Protein AF-A0A955RQH7-F1 (afdb_monomer)

Structure (mmCIF, N/CA/C/O backbone):
data_AF-A0A955RQH7-F1
#
_entry.id   AF-A0A955RQH7-F1
#
loop_
_atom_site.group_PDB
_atom_site.id
_atom_site.type_symbol
_atom_site.label_atom_id
_atom_site.label_alt_id
_atom_site.label_comp_id
_atom_site.label_asym_id
_atom_site.label_entity_id
_atom_site.label_seq_id
_atom_site.pdbx_PDB_ins_code
_atom_site.Cartn_x
_atom_site.Cartn_y
_atom_site.Cartn_z
_atom_site.occupancy
_atom_site.B_iso_or_equiv
_atom_site.auth_seq_id
_atom_site.auth_comp_id
_atom_site.auth_asym_id
_atom_site.auth_atom_id
_atom_site.pdbx_PDB_model_num
ATOM 1 N N . MET A 1 1 ? -22.094 46.479 14.197 1.00 34.81 1 MET A N 1
ATOM 2 C CA . MET A 1 1 ? -23.263 45.577 14.146 1.00 34.81 1 MET A CA 1
ATOM 3 C C . MET A 1 1 ? -22.811 44.262 13.527 1.00 34.81 1 MET A C 1
ATOM 5 O O . MET A 1 1 ? -22.146 44.345 12.506 1.00 34.81 1 MET A O 1
ATOM 9 N N . SER A 1 2 ? -23.164 43.131 14.166 1.00 32.84 2 SER A N 1
ATOM 10 C CA . SER A 1 2 ? -23.025 41.715 13.734 1.00 32.84 2 SER A CA 1
ATOM 11 C C . SER A 1 2 ? -21.582 41.229 13.491 1.00 32.84 2 SER A C 1
ATOM 13 O O . SER A 1 2 ? -20.973 41.566 12.488 1.00 32.84 2 SER A O 1
ATOM 15 N N . GLU A 1 3 ? -20.873 40.610 14.445 1.00 37.28 3 GLU A N 1
ATOM 16 C CA . GLU A 1 3 ? -21.019 39.258 15.042 1.00 37.28 3 GLU A CA 1
ATOM 17 C C . GLU A 1 3 ? -21.116 38.092 14.046 1.00 37.28 3 GLU A C 1
ATOM 19 O O . GLU A 1 3 ? -22.131 37.917 13.381 1.00 37.28 3 GLU A O 1
ATOM 24 N N . SER A 1 4 ? -20.073 37.250 14.049 1.00 28.39 4 SER A N 1
ATOM 25 C CA . SER A 1 4 ? -20.149 35.802 13.814 1.00 28.39 4 SER A CA 1
ATOM 26 C C . SER A 1 4 ? -18.932 35.127 14.466 1.00 28.39 4 SER A C 1
ATOM 28 O O . SER A 1 4 ? -17.892 34.912 13.842 1.00 28.39 4 SER A O 1
ATOM 30 N N . ARG A 1 5 ? -19.058 34.827 15.764 1.00 34.88 5 ARG A N 1
ATOM 31 C CA . ARG A 1 5 ? -18.201 33.879 16.485 1.00 34.88 5 ARG A CA 1
ATOM 32 C C . ARG A 1 5 ? -18.717 32.469 16.190 1.00 34.88 5 ARG A C 1
ATOM 34 O O . ARG A 1 5 ? -19.703 32.058 16.786 1.00 34.88 5 ARG A O 1
ATOM 41 N N . PHE A 1 6 ? -18.033 31.717 15.336 1.00 30.36 6 PHE A N 1
ATOM 42 C CA . PHE A 1 6 ? -18.115 30.255 15.368 1.00 30.36 6 PHE A CA 1
ATOM 43 C C . PHE A 1 6 ? -17.020 29.748 16.308 1.00 30.36 6 PHE A C 1
ATOM 45 O O . PHE A 1 6 ? -15.924 29.389 15.887 1.00 30.36 6 PHE A O 1
ATOM 52 N N . LEU A 1 7 ? -17.301 29.798 17.611 1.00 29.06 7 LEU A N 1
ATOM 53 C CA . LEU A 1 7 ? -16.540 29.040 18.598 1.00 29.06 7 LEU A CA 1
ATOM 54 C C . LEU A 1 7 ? -17.176 27.656 18.698 1.00 29.06 7 LEU A C 1
ATOM 56 O O . LEU A 1 7 ? -18.337 27.512 19.071 1.00 29.06 7 LEU A O 1
ATOM 60 N N . ASN A 1 8 ? -16.393 26.659 18.301 1.00 30.92 8 ASN A N 1
ATOM 61 C CA . ASN A 1 8 ? -16.716 25.244 18.356 1.00 30.92 8 ASN A CA 1
ATOM 62 C C . ASN A 1 8 ? -16.889 24.816 19.835 1.00 30.92 8 ASN A C 1
ATOM 64 O O . ASN A 1 8 ? -15.950 24.996 20.614 1.00 30.92 8 ASN A O 1
ATOM 68 N N . PRO A 1 9 ? -18.049 24.282 20.263 1.00 26.80 9 PRO A N 1
ATOM 69 C CA . PRO A 1 9 ? -18.359 24.049 21.680 1.00 26.80 9 PRO A CA 1
ATOM 70 C C . PRO A 1 9 ? -17.636 22.850 22.332 1.00 26.80 9 PRO A C 1
ATOM 72 O O . PRO A 1 9 ? -17.983 22.472 23.445 1.00 26.80 9 PRO A O 1
ATOM 75 N N . PHE A 1 10 ? -16.617 22.261 21.697 1.00 32.66 10 PHE A N 1
ATOM 76 C CA . PHE A 1 10 ? -15.975 21.022 22.169 1.00 32.66 10 PHE A CA 1
ATOM 77 C C . PHE A 1 10 ? -14.562 21.173 22.759 1.00 32.66 10 PHE A C 1
ATOM 79 O O . PHE A 1 10 ? -13.926 20.173 23.081 1.00 32.66 10 PHE A O 1
ATOM 86 N N . LEU A 1 11 ? -14.056 22.394 22.957 1.00 32.97 11 LEU A N 1
ATOM 87 C CA . LEU A 1 11 ? -12.677 22.621 23.419 1.00 32.97 11 LEU A CA 1
ATOM 88 C C . LEU A 1 11 ? -12.591 23.161 24.850 1.00 32.97 11 LEU A C 1
ATOM 90 O O . LEU A 1 11 ? -12.037 24.227 25.098 1.00 32.97 11 LEU A O 1
ATOM 94 N N . THR A 1 12 ? -13.078 22.384 25.812 1.00 37.38 12 THR A N 1
ATOM 95 C CA . THR A 1 12 ? -12.593 22.447 27.199 1.00 37.38 12 THR A CA 1
ATOM 96 C C . THR A 1 12 ? -12.509 21.027 27.754 1.00 37.38 12 THR A C 1
ATOM 98 O O . THR A 1 12 ? -13.458 20.496 28.325 1.00 37.38 12 THR A O 1
ATOM 101 N N . HIS A 1 13 ? -11.371 20.361 27.558 1.00 36.50 13 HIS A N 1
ATOM 102 C CA . HIS A 1 13 ? -11.097 19.064 28.183 1.00 36.50 13 HIS A CA 1
ATOM 103 C C . HIS A 1 13 ? -9.886 19.170 29.108 1.00 36.50 13 HIS A C 1
ATOM 105 O O . HIS A 1 13 ? -8.823 19.653 28.722 1.00 36.50 13 HIS A O 1
ATOM 111 N N . SER A 1 14 ? -10.106 18.770 30.362 1.00 36.09 14 SER A N 1
ATOM 112 C CA . SER A 1 14 ? -9.159 18.854 31.468 1.00 36.09 14 SER A CA 1
ATOM 113 C C . SER A 1 14 ? -8.009 17.855 31.297 1.00 36.09 14 SER A C 1
ATOM 115 O O . SER A 1 14 ? -8.128 16.829 30.620 1.00 36.09 14 SER A O 1
ATOM 117 N N . ALA A 1 15 ? -6.886 18.136 31.958 1.00 37.56 15 ALA A N 1
ATOM 118 C CA . ALA A 1 15 ? -5.688 17.297 31.953 1.00 37.56 15 ALA A CA 1
ATOM 119 C C . ALA A 1 15 ? -5.913 15.864 32.495 1.00 37.56 15 ALA A C 1
ATOM 121 O O . ALA A 1 15 ? -5.088 14.985 32.251 1.00 37.56 15 ALA A O 1
ATOM 122 N N . GLU A 1 16 ? -7.029 15.593 33.180 1.00 32.50 16 GLU A N 1
ATOM 123 C CA . GLU A 1 16 ? -7.376 14.260 33.699 1.00 32.50 16 GLU A CA 1
ATOM 124 C C . GLU A 1 16 ? -7.898 13.308 32.609 1.00 32.50 16 GLU A C 1
ATOM 126 O O . GLU A 1 16 ? -7.622 12.110 32.663 1.00 32.50 16 GLU A O 1
ATOM 131 N N . THR A 1 17 ? -8.525 13.832 31.548 1.00 37.69 17 THR A N 1
ATOM 132 C CA . THR A 1 17 ? -8.987 13.053 30.378 1.00 37.69 17 THR A CA 1
ATOM 133 C C . THR A 1 17 ? -7.849 12.481 29.525 1.00 37.69 17 THR A C 1
ATOM 135 O O . THR A 1 17 ? -8.063 11.559 28.744 1.00 37.69 17 THR A O 1
ATOM 138 N N . SER A 1 18 ? -6.629 13.006 29.674 1.00 36.56 18 SER A N 1
ATOM 139 C CA . SER A 1 18 ? -5.438 12.512 28.974 1.00 36.56 18 SER A CA 1
ATOM 140 C C . SER A 1 18 ? -5.055 11.102 29.437 1.00 36.56 18 SER A C 1
ATOM 142 O O . SER A 1 18 ? -4.748 10.247 28.616 1.00 36.56 18 SER A O 1
ATOM 144 N N . LYS A 1 19 ? -5.143 10.807 30.743 1.00 36.59 19 LYS A N 1
ATOM 145 C CA . LYS A 1 19 ? -4.653 9.536 31.305 1.00 36.59 19 LYS A CA 1
ATOM 146 C C . LYS A 1 19 ? -5.516 8.314 30.962 1.00 36.59 19 LYS A C 1
ATOM 148 O O . LYS A 1 19 ? -4.961 7.227 30.849 1.00 36.59 19 LYS A O 1
ATOM 153 N N . SER A 1 20 ? -6.835 8.456 30.789 1.00 44.16 20 SER A N 1
ATOM 154 C CA . SER A 1 20 ? -7.708 7.301 30.499 1.00 44.16 20 SER A CA 1
ATOM 155 C C . SER A 1 20 ? -7.665 6.857 29.034 1.00 44.16 20 SER A C 1
ATOM 157 O O . SER A 1 20 ? -7.817 5.673 28.755 1.00 44.16 20 SER A O 1
ATOM 159 N N . ILE A 1 21 ? -7.387 7.779 28.106 1.00 39.38 21 ILE A N 1
ATOM 160 C CA . ILE A 1 21 ? -7.303 7.500 26.663 1.00 39.38 21 ILE A CA 1
ATOM 161 C C . ILE A 1 21 ? -6.058 6.664 26.337 1.00 39.38 21 ILE A C 1
ATOM 163 O O . ILE A 1 21 ? -6.121 5.739 25.528 1.00 39.38 21 ILE A O 1
ATOM 167 N N . TRP A 1 22 ? -4.938 6.928 27.016 1.00 45.88 22 TRP A N 1
ATOM 168 C CA . TRP A 1 22 ? -3.726 6.118 26.870 1.00 45.88 22 TRP A CA 1
ATOM 169 C C . TRP A 1 22 ? -3.880 4.717 27.444 1.00 45.88 22 TRP A C 1
ATOM 171 O O . TRP A 1 22 ? -3.261 3.796 26.931 1.00 45.88 22 TRP A O 1
ATOM 181 N N . HIS A 1 23 ? -4.751 4.525 28.437 1.00 48.62 23 HIS A N 1
ATOM 182 C CA . HIS A 1 23 ? -4.957 3.216 29.045 1.00 48.62 23 HIS A CA 1
ATOM 183 C C . HIS A 1 23 ? -5.530 2.188 28.051 1.00 48.62 23 HIS A C 1
ATOM 185 O O . HIS A 1 23 ? -5.211 1.006 28.162 1.00 48.62 23 HIS A O 1
ATOM 191 N N . TYR A 1 24 ? -6.312 2.637 27.059 1.00 49.41 24 TYR A N 1
ATOM 192 C CA . TYR A 1 24 ? -6.816 1.803 25.962 1.00 49.41 24 TYR A CA 1
ATOM 193 C C . TYR A 1 24 ? -5.682 1.392 25.008 1.00 49.41 24 TYR A C 1
ATOM 195 O O . TYR A 1 24 ? -5.470 0.207 24.770 1.00 49.41 24 TYR A O 1
ATOM 203 N N . PHE A 1 25 ? -4.858 2.337 24.542 1.00 50.91 25 PHE A N 1
ATOM 204 C CA . PHE A 1 25 ? -3.680 2.013 23.720 1.00 50.91 25 PHE A CA 1
ATOM 205 C C . PHE A 1 25 ? -2.623 1.195 24.481 1.00 50.91 25 PHE A C 1
ATOM 207 O O . PHE A 1 25 ? -1.974 0.326 23.900 1.00 50.91 25 PHE A O 1
ATOM 214 N N . ASP A 1 26 ? -2.474 1.414 25.786 1.00 49.84 26 ASP A N 1
ATOM 215 C CA . ASP A 1 26 ? -1.587 0.636 26.650 1.00 49.84 26 ASP A CA 1
ATOM 216 C C . ASP A 1 26 ? -2.127 -0.784 26.900 1.00 49.84 26 ASP A C 1
ATOM 218 O O . ASP A 1 26 ? -1.332 -1.721 27.004 1.00 49.84 26 ASP A O 1
ATOM 222 N N . GLN A 1 27 ? -3.453 -0.995 26.903 1.00 52.19 27 GLN A N 1
ATOM 223 C CA . GLN A 1 27 ? -4.053 -2.337 26.862 1.00 52.19 27 GLN A CA 1
ATOM 224 C C . GLN A 1 27 ? -3.698 -3.075 25.562 1.00 52.19 27 GLN A C 1
ATOM 226 O O . GLN A 1 27 ? -3.373 -4.258 25.613 1.00 52.19 27 GLN A O 1
ATOM 231 N N . TYR A 1 28 ? -3.636 -2.383 24.420 1.00 51.25 28 TYR A N 1
ATOM 232 C CA . TYR A 1 28 ? -3.154 -2.978 23.163 1.00 51.25 28 TYR A CA 1
ATOM 233 C C . TYR A 1 28 ? -1.638 -3.231 23.159 1.00 51.25 28 TYR A C 1
ATOM 235 O O . TYR A 1 28 ? -1.182 -4.271 22.679 1.00 51.25 28 TYR A O 1
ATOM 243 N N . LYS A 1 29 ? -0.828 -2.339 23.748 1.00 47.25 29 LYS A N 1
ATOM 244 C CA . LYS A 1 29 ? 0.614 -2.598 23.945 1.00 47.25 29 LYS A CA 1
ATOM 245 C C . LYS A 1 29 ? 0.858 -3.831 24.820 1.00 47.25 29 LYS A C 1
ATOM 247 O O . LYS A 1 29 ? 1.813 -4.567 24.579 1.00 47.25 29 LYS A O 1
ATOM 252 N N . THR A 1 30 ? 0.010 -4.062 25.822 1.00 46.06 30 THR A N 1
ATOM 253 C CA . THR A 1 30 ? 0.142 -5.179 26.774 1.00 46.06 30 THR A CA 1
ATOM 254 C C . THR A 1 30 ? -0.513 -6.481 26.302 1.00 46.06 30 THR A C 1
ATOM 256 O O . THR A 1 30 ? -0.018 -7.547 26.662 1.00 46.06 30 THR A O 1
ATOM 259 N N . SER A 1 31 ? -1.540 -6.434 25.443 1.00 50.88 31 SER A N 1
ATOM 260 C CA . SER A 1 31 ? -2.192 -7.621 24.854 1.00 50.88 31 SER A CA 1
ATOM 261 C C . SER A 1 31 ? -1.350 -8.328 23.783 1.00 50.88 31 SER A C 1
AT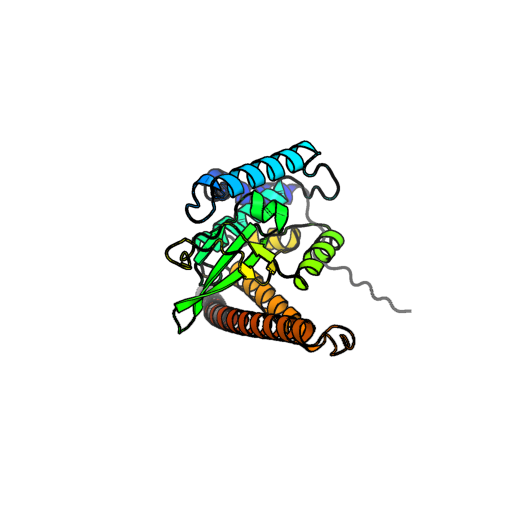OM 263 O O . SER A 1 31 ? -1.678 -9.434 23.358 1.00 50.88 31 SER A O 1
ATOM 265 N N . GLY A 1 32 ? -0.255 -7.705 23.338 1.00 48.69 32 GLY A N 1
ATOM 266 C CA . GLY A 1 32 ? 0.586 -8.202 22.249 1.00 48.69 32 GLY A CA 1
ATOM 267 C C . GLY A 1 32 ? 0.071 -7.847 20.852 1.00 48.69 32 GLY A C 1
ATOM 268 O O . GLY A 1 32 ? 0.810 -8.037 19.889 1.00 48.69 32 GLY A O 1
ATOM 269 N N . GLU A 1 33 ? -1.131 -7.277 20.736 1.00 47.62 33 GLU A N 1
ATOM 270 C CA . GLU A 1 33 ? -1.707 -6.790 19.472 1.00 47.62 33 GLU A CA 1
ATOM 271 C C . GLU A 1 33 ? -1.142 -5.425 19.043 1.00 47.62 33 GLU A C 1
ATOM 273 O O . GLU A 1 33 ? -1.225 -5.056 17.878 1.00 47.62 33 GLU A O 1
ATOM 278 N N . GLY A 1 34 ? -0.511 -4.695 19.965 1.00 47.84 34 GLY A N 1
ATOM 279 C CA . GLY A 1 34 ? 0.287 -3.497 19.692 1.00 47.84 34 GLY A CA 1
ATOM 280 C C . GLY A 1 34 ? 1.768 -3.780 19.420 1.00 47.84 34 GLY A C 1
ATOM 281 O O . GLY A 1 34 ? 2.561 -2.838 19.374 1.00 47.84 34 GLY A O 1
ATOM 282 N N . LYS A 1 35 ? 2.182 -5.050 19.281 1.00 58.22 35 LYS A N 1
ATOM 283 C CA . LYS A 1 35 ? 3.536 -5.353 18.795 1.00 58.22 35 LYS A CA 1
ATOM 284 C C . LYS A 1 35 ? 3.660 -4.836 17.365 1.00 58.22 35 LYS A C 1
ATOM 286 O O . LYS A 1 35 ? 2.758 -5.040 16.555 1.00 58.22 35 LYS A O 1
ATOM 291 N N . ALA A 1 36 ? 4.778 -4.170 17.081 1.00 62.19 36 ALA A N 1
ATOM 292 C CA . ALA A 1 36 ? 5.097 -3.734 15.730 1.00 62.19 36 ALA A CA 1
ATOM 293 C C . ALA A 1 36 ? 4.983 -4.926 14.774 1.00 62.19 36 ALA A C 1
ATOM 295 O O . ALA A 1 36 ? 5.429 -6.030 15.108 1.00 62.19 36 ALA A O 1
ATOM 296 N N . VAL A 1 37 ? 4.374 -4.700 13.609 1.00 73.50 37 VAL A N 1
ATOM 297 C CA . VAL A 1 37 ? 4.327 -5.716 12.559 1.00 73.50 37 VAL A CA 1
ATOM 298 C C . VAL A 1 37 ? 5.762 -6.094 12.225 1.00 73.50 37 VAL A C 1
ATOM 300 O O . VAL A 1 37 ? 6.568 -5.235 11.865 1.00 73.50 37 VAL A O 1
ATOM 303 N N . GLU A 1 38 ? 6.098 -7.375 12.374 1.00 82.31 38 GLU A N 1
ATOM 304 C CA . GLU A 1 38 ? 7.433 -7.849 12.033 1.00 82.31 38 GLU A CA 1
ATOM 305 C C . GLU A 1 38 ? 7.637 -7.690 10.526 1.00 82.31 38 GLU A C 1
ATOM 307 O O . GLU A 1 38 ? 7.000 -8.365 9.707 1.00 82.31 38 GLU A O 1
ATOM 312 N N . ARG A 1 39 ? 8.510 -6.750 10.160 1.00 87.12 39 ARG A N 1
ATOM 313 C CA . ARG A 1 39 ? 8.848 -6.504 8.765 1.00 87.12 39 ARG A CA 1
ATOM 314 C C . ARG A 1 39 ? 9.675 -7.672 8.229 1.00 87.12 39 ARG A C 1
ATOM 316 O O . ARG A 1 39 ? 10.586 -8.148 8.909 1.00 87.12 39 ARG A O 1
ATOM 323 N N . PRO A 1 40 ? 9.374 -8.166 7.018 1.00 89.31 40 PRO A N 1
ATOM 324 C CA . PRO A 1 40 ? 10.089 -9.287 6.445 1.00 89.31 40 PRO A CA 1
ATOM 325 C C . PRO A 1 40 ? 11.558 -8.929 6.232 1.00 89.31 40 PRO A C 1
ATOM 327 O O . PRO A 1 40 ? 11.897 -7.847 5.755 1.00 89.31 40 PRO A O 1
ATOM 330 N N . ASN A 1 41 ? 12.434 -9.883 6.531 1.00 89.69 41 ASN A N 1
ATOM 331 C CA . ASN A 1 41 ? 13.844 -9.762 6.204 1.00 89.69 41 ASN A CA 1
ATOM 332 C C . ASN A 1 41 ? 14.039 -9.935 4.687 1.00 89.69 41 ASN A C 1
ATOM 334 O O . ASN A 1 41 ? 13.504 -10.884 4.103 1.00 89.69 41 ASN A O 1
ATOM 338 N N . ILE A 1 42 ? 14.836 -9.062 4.061 1.00 90.62 42 ILE A N 1
ATOM 339 C CA . ILE A 1 42 ? 15.165 -9.141 2.629 1.00 90.62 42 ILE A CA 1
ATOM 340 C C . ILE A 1 42 ? 15.764 -10.504 2.231 1.00 90.62 42 ILE A C 1
ATOM 342 O O . ILE A 1 42 ? 15.587 -10.951 1.098 1.00 90.62 42 ILE A O 1
ATOM 346 N N . GLU A 1 43 ? 16.414 -11.201 3.168 1.00 89.56 43 GLU A N 1
ATOM 347 C CA . GLU A 1 43 ? 17.015 -12.518 2.938 1.00 89.56 43 GLU A CA 1
ATOM 348 C C . GLU A 1 43 ? 15.976 -13.603 2.640 1.00 89.56 43 GLU A C 1
ATOM 350 O O . GLU A 1 43 ? 16.265 -14.544 1.899 1.00 89.56 43 GLU A O 1
ATOM 355 N N . SER A 1 44 ? 14.742 -13.440 3.128 1.00 89.50 44 SER A N 1
ATOM 356 C CA . SER A 1 44 ? 13.650 -14.397 2.903 1.00 89.50 44 SER A CA 1
ATOM 357 C C . SER A 1 44 ? 13.143 -14.438 1.453 1.00 89.50 44 SER A C 1
ATOM 359 O O . SER A 1 44 ? 12.442 -15.374 1.070 1.00 89.50 44 SER A O 1
ATOM 361 N N . PHE A 1 45 ? 13.514 -13.461 0.618 1.00 88.50 45 PHE A N 1
ATOM 362 C CA . PHE A 1 45 ? 13.026 -13.348 -0.755 1.00 88.50 45 PHE A CA 1
ATOM 363 C C . PHE A 1 45 ? 13.970 -14.037 -1.742 1.00 88.50 45 PHE A C 1
ATOM 365 O O . PHE A 1 45 ? 14.978 -13.481 -2.176 1.00 88.50 45 PHE A O 1
ATOM 372 N N . THR A 1 46 ? 13.629 -15.262 -2.135 1.00 85.19 46 THR A N 1
ATOM 373 C CA . THR A 1 46 ? 14.449 -16.106 -3.028 1.00 85.19 46 THR A CA 1
ATOM 374 C C . THR A 1 46 ? 14.477 -15.637 -4.485 1.00 85.19 46 THR A C 1
ATOM 376 O O . THR A 1 46 ? 15.373 -16.018 -5.234 1.00 85.19 46 THR A O 1
ATOM 379 N N . HIS A 1 47 ? 13.522 -14.801 -4.897 1.00 81.81 47 HIS A N 1
ATOM 380 C CA . HIS A 1 47 ? 13.445 -14.268 -6.259 1.00 81.81 47 HIS A CA 1
ATOM 381 C C . HIS A 1 47 ? 14.375 -13.066 -6.500 1.00 81.81 47 HIS A C 1
ATOM 383 O O . HIS A 1 47 ? 14.570 -12.657 -7.644 1.00 81.81 47 HIS A O 1
ATOM 389 N N . VAL A 1 48 ? 14.954 -12.491 -5.441 1.00 85.12 48 VAL A N 1
ATOM 390 C CA . VAL A 1 48 ? 15.934 -11.403 -5.533 1.00 85.12 48 VAL A CA 1
ATOM 391 C C . VAL A 1 48 ? 17.333 -11.993 -5.397 1.00 85.12 48 VAL A C 1
ATOM 393 O O . VAL A 1 48 ? 17.603 -12.755 -4.473 1.00 85.12 48 VAL A O 1
ATOM 396 N N . SER A 1 49 ? 18.246 -11.632 -6.302 1.00 86.38 49 SER A N 1
ATOM 397 C CA . SER A 1 49 ? 19.622 -12.142 -6.245 1.00 86.38 49 SER A CA 1
ATOM 398 C C . SER A 1 49 ? 20.367 -11.692 -4.982 1.00 86.38 49 SER A C 1
ATOM 400 O O . SER A 1 49 ? 20.211 -10.558 -4.526 1.00 86.38 49 SER A O 1
ATOM 402 N N . GLU A 1 50 ? 21.260 -12.546 -4.480 1.00 89.69 50 GLU A N 1
ATOM 403 C CA . GLU A 1 50 ? 22.120 -12.258 -3.321 1.00 89.69 50 GLU A CA 1
ATOM 404 C C . GLU A 1 50 ? 22.936 -10.968 -3.496 1.00 89.69 50 GLU A C 1
ATOM 406 O O . GLU A 1 50 ? 23.057 -10.153 -2.584 1.00 89.69 50 GLU A O 1
ATOM 411 N N . THR A 1 51 ? 23.436 -10.705 -4.708 1.00 90.00 51 THR A N 1
ATOM 412 C CA . THR A 1 51 ? 24.148 -9.456 -5.019 1.00 90.00 51 THR A CA 1
ATOM 413 C C . THR A 1 51 ? 23.243 -8.227 -4.890 1.00 90.00 51 THR A C 1
ATOM 415 O O . THR A 1 51 ? 23.678 -7.188 -4.389 1.00 90.00 51 THR A O 1
ATOM 418 N N . SER A 1 52 ? 21.983 -8.334 -5.328 1.00 88.56 52 SER A N 1
ATOM 419 C CA . SER A 1 52 ? 20.977 -7.281 -5.154 1.00 88.56 52 SER A CA 1
ATOM 420 C C . SER A 1 52 ? 20.689 -7.040 -3.670 1.00 88.56 52 SER A C 1
ATOM 422 O O . SER A 1 52 ? 20.739 -5.886 -3.245 1.00 88.56 52 SER A O 1
ATOM 424 N N . LYS A 1 53 ? 20.450 -8.102 -2.888 1.00 91.06 53 LYS A N 1
ATOM 425 C CA . LYS A 1 53 ? 20.184 -8.010 -1.442 1.00 91.06 53 LYS A CA 1
ATOM 426 C C . LYS A 1 53 ? 21.336 -7.346 -0.694 1.00 91.06 53 LYS A C 1
ATOM 428 O O . LYS A 1 53 ? 21.120 -6.389 0.044 1.00 91.06 53 LYS A O 1
ATOM 433 N N . LEU A 1 54 ? 22.576 -7.763 -0.966 1.00 92.00 54 LEU A N 1
ATOM 434 C CA . LEU A 1 54 ? 23.766 -7.179 -0.344 1.00 92.00 54 LEU A CA 1
ATOM 435 C C . LEU A 1 54 ? 23.878 -5.675 -0.628 1.00 92.00 54 LEU A C 1
ATOM 437 O O . LEU A 1 54 ? 24.123 -4.881 0.281 1.00 92.00 54 LEU A O 1
ATOM 441 N N . ARG A 1 55 ? 23.675 -5.263 -1.886 1.00 91.56 55 ARG A N 1
ATOM 442 C CA . ARG A 1 55 ? 23.700 -3.843 -2.266 1.00 91.56 55 ARG A CA 1
ATOM 443 C C . ARG A 1 55 ? 22.620 -3.048 -1.534 1.00 91.56 55 ARG A C 1
ATOM 445 O O . ARG A 1 55 ? 22.880 -1.927 -1.096 1.00 91.56 55 ARG A O 1
ATOM 452 N N . ASP A 1 56 ? 21.425 -3.612 -1.430 1.00 92.00 56 ASP A N 1
ATOM 453 C CA . ASP A 1 56 ? 20.268 -2.962 -0.827 1.00 92.00 56 ASP A CA 1
ATOM 454 C C . ASP A 1 56 ? 20.444 -2.824 0.700 1.00 92.00 56 ASP A C 1
ATOM 456 O O . ASP A 1 56 ? 20.233 -1.732 1.233 1.00 92.00 56 ASP A O 1
ATOM 460 N N . SER A 1 57 ? 20.985 -3.846 1.375 1.00 90.62 57 SER A N 1
ATOM 461 C CA . SER A 1 57 ? 21.418 -3.788 2.783 1.00 90.62 57 SER A CA 1
ATOM 462 C C . SER A 1 57 ? 22.460 -2.699 3.038 1.00 90.62 57 SER A C 1
ATOM 464 O O . SER A 1 57 ? 22.320 -1.897 3.964 1.00 90.62 57 SER A O 1
ATOM 466 N N . VAL A 1 58 ? 23.493 -2.613 2.192 1.00 90.06 58 VAL A N 1
ATOM 467 C CA . VAL A 1 58 ? 24.527 -1.568 2.304 1.00 90.06 58 VAL A CA 1
ATOM 468 C C . VAL A 1 58 ? 23.922 -0.177 2.106 1.00 90.06 58 VAL A C 1
ATOM 470 O O . VAL A 1 58 ? 24.290 0.769 2.808 1.00 90.06 58 VAL A O 1
ATOM 473 N N . LEU A 1 59 ? 22.987 -0.026 1.162 1.00 87.75 59 LEU A N 1
ATOM 474 C CA . LEU A 1 59 ? 22.298 1.240 0.931 1.00 87.75 59 LEU A CA 1
ATOM 475 C C . LEU A 1 59 ? 21.467 1.652 2.151 1.00 87.75 59 LEU A C 1
ATOM 477 O O . LEU A 1 59 ? 21.572 2.806 2.575 1.00 87.75 59 LEU A O 1
ATOM 481 N N . LEU A 1 60 ? 20.696 0.723 2.719 1.00 87.44 60 LEU A N 1
ATOM 482 C CA . LEU A 1 60 ? 19.889 0.946 3.918 1.00 87.44 60 LEU A CA 1
ATOM 483 C C . LEU A 1 60 ? 20.775 1.373 5.094 1.00 87.44 60 LEU A C 1
ATOM 485 O O . LEU A 1 60 ? 20.562 2.436 5.677 1.00 87.44 60 LEU A O 1
ATOM 489 N N . GLN A 1 61 ? 21.852 0.633 5.363 1.00 86.31 61 GLN A N 1
ATOM 490 C CA . GLN A 1 61 ? 22.797 0.947 6.435 1.00 86.31 61 GLN A CA 1
ATOM 491 C C . GLN A 1 61 ? 23.467 2.317 6.237 1.00 86.31 61 GLN A C 1
ATOM 493 O O . GLN A 1 61 ? 23.582 3.115 7.173 1.00 86.31 61 GLN A O 1
ATOM 498 N N . LYS A 1 62 ? 23.883 2.642 5.007 1.00 84.81 62 LYS A N 1
ATOM 499 C CA . LYS A 1 62 ? 24.464 3.950 4.661 1.00 84.81 62 LYS A CA 1
ATOM 500 C C . LYS A 1 62 ? 23.470 5.096 4.849 1.00 84.81 62 LYS A C 1
ATOM 502 O O . LYS A 1 62 ? 23.874 6.215 5.157 1.00 84.81 62 LYS A O 1
ATOM 507 N N . LYS A 1 63 ? 22.182 4.854 4.618 1.00 78.25 63 LYS A N 1
ATOM 508 C CA . LYS A 1 63 ? 21.125 5.850 4.816 1.00 78.25 63 LYS A CA 1
ATOM 509 C C . LYS A 1 63 ? 20.802 6.033 6.298 1.00 78.25 63 LYS A C 1
ATOM 511 O O . LYS A 1 63 ? 20.776 7.174 6.746 1.00 78.25 63 LYS A O 1
ATOM 516 N N . MET A 1 64 ? 20.677 4.945 7.057 1.00 78.19 64 MET A N 1
ATOM 517 C CA . MET A 1 64 ? 20.457 4.978 8.509 1.00 78.19 64 MET A CA 1
ATOM 518 C C . MET A 1 64 ? 21.606 5.678 9.253 1.00 78.19 64 MET A C 1
ATOM 520 O O . MET A 1 64 ? 21.373 6.544 10.094 1.00 78.19 64 MET A O 1
ATOM 524 N N . SER A 1 65 ? 22.856 5.373 8.891 1.00 77.94 65 SER A N 1
ATOM 525 C CA . SER A 1 65 ? 24.060 5.965 9.505 1.00 77.94 65 SER A CA 1
ATOM 526 C C . SER A 1 65 ? 24.250 7.459 9.229 1.00 77.94 65 SER A C 1
ATOM 528 O O . SER A 1 65 ? 24.929 8.138 9.994 1.00 77.94 65 SER A O 1
ATOM 530 N N . ARG A 1 66 ? 23.634 8.011 8.176 1.00 71.50 66 ARG A N 1
ATOM 531 C CA . ARG A 1 66 ? 23.680 9.451 7.854 1.00 71.50 66 ARG A CA 1
ATOM 532 C C . ARG A 1 66 ? 22.689 10.291 8.670 1.00 71.50 66 ARG A C 1
ATOM 534 O O . ARG A 1 66 ? 22.412 11.425 8.293 1.00 71.50 66 ARG A O 1
ATOM 541 N N . GLY A 1 67 ? 22.182 9.749 9.775 1.00 54.91 67 GLY A N 1
ATOM 542 C CA . GLY A 1 67 ? 21.162 10.384 10.599 1.00 54.91 67 GLY A CA 1
ATOM 543 C C . GLY A 1 67 ? 19.779 10.132 10.024 1.00 54.91 67 GLY A C 1
ATOM 544 O O . GLY A 1 67 ? 19.100 11.068 9.605 1.00 54.91 67 GLY A O 1
ATOM 545 N N . GLY A 1 68 ? 19.373 8.860 9.977 1.00 49.28 68 GLY A N 1
ATOM 546 C CA . GLY A 1 68 ? 17.989 8.502 9.703 1.00 49.28 68 GLY A CA 1
ATOM 547 C C . GLY A 1 68 ? 17.060 9.210 10.691 1.00 49.28 68 GLY A C 1
ATOM 548 O O . GLY A 1 68 ? 16.953 8.799 11.837 1.00 49.28 68 GLY A O 1
ATOM 549 N N . LEU A 1 69 ? 16.454 10.313 10.239 1.00 44.34 69 LEU A N 1
ATOM 550 C CA . LEU A 1 69 ? 15.372 11.058 10.886 1.00 44.34 69 LEU A CA 1
ATOM 551 C C . LEU A 1 69 ? 15.590 11.395 12.374 1.00 44.34 69 LEU A C 1
ATOM 553 O O . LEU A 1 69 ? 14.794 11.031 13.232 1.00 44.34 69 LEU A O 1
ATOM 557 N N . SER A 1 70 ? 16.584 12.231 12.680 1.00 42.44 70 SER A N 1
ATOM 558 C CA . SER A 1 70 ? 16.342 13.250 13.709 1.00 42.44 70 SER A CA 1
ATOM 559 C C . SER A 1 70 ? 15.913 14.542 13.010 1.00 42.44 70 SER A C 1
ATOM 561 O O . SER A 1 70 ? 16.715 15.113 12.276 1.00 42.44 70 SER A O 1
ATOM 563 N N . GLN A 1 71 ? 14.686 15.001 13.295 1.00 41.34 71 GLN A N 1
ATOM 564 C CA . GLN A 1 71 ? 14.081 16.298 12.924 1.00 41.34 71 GLN A CA 1
ATOM 565 C C . GLN A 1 71 ? 13.529 16.363 11.482 1.00 41.34 71 GLN A C 1
ATOM 567 O O . GLN A 1 71 ? 14.252 16.212 10.509 1.00 41.34 71 GLN A O 1
ATOM 572 N N . GLN A 1 72 ? 12.231 16.606 11.261 1.00 40.44 72 GLN A N 1
ATOM 573 C CA . GLN A 1 72 ? 11.577 17.861 11.666 1.00 40.44 72 GLN A CA 1
ATOM 574 C C . GLN A 1 72 ? 10.089 17.781 12.046 1.00 40.44 72 GLN A C 1
ATOM 576 O O . GLN A 1 72 ? 9.508 18.820 12.334 1.00 40.44 72 GLN A O 1
ATOM 581 N N . PHE A 1 73 ? 9.479 16.603 12.131 1.00 42.75 73 PHE A N 1
ATOM 582 C CA . PHE A 1 73 ? 8.160 16.470 12.755 1.00 42.75 73 PHE A CA 1
ATOM 583 C C . PHE A 1 73 ? 8.160 15.201 13.589 1.00 42.75 73 PHE A C 1
ATOM 585 O O . PHE A 1 73 ? 7.740 14.141 13.146 1.00 42.75 73 PHE A O 1
ATOM 592 N N . THR A 1 74 ? 8.740 15.292 14.785 1.00 44.91 74 THR A N 1
ATOM 593 C CA . THR A 1 74 ? 8.514 14.284 15.818 1.00 44.91 74 THR A CA 1
ATOM 594 C C . THR A 1 74 ? 7.099 14.499 16.341 1.00 44.91 74 THR A C 1
ATOM 596 O O . THR A 1 74 ? 6.907 15.083 17.408 1.00 44.91 74 THR A O 1
ATOM 599 N N . ASP A 1 75 ? 6.101 14.072 15.570 1.00 54.22 75 ASP A N 1
ATOM 600 C CA . ASP A 1 75 ? 4.881 13.595 16.202 1.00 54.22 75 ASP A CA 1
ATOM 601 C C . ASP A 1 75 ? 5.360 12.468 17.135 1.00 54.22 75 ASP A C 1
ATOM 603 O O . ASP A 1 75 ? 6.149 11.621 16.720 1.00 54.22 75 ASP A O 1
ATOM 607 N N . GLY A 1 76 ? 5.097 12.598 18.436 1.00 52.72 76 GLY A N 1
ATOM 608 C CA . GLY A 1 76 ? 5.790 11.855 19.495 1.00 52.72 76 GLY A CA 1
ATOM 609 C C . GLY A 1 76 ? 5.725 10.320 19.364 1.00 52.72 76 GLY A C 1
ATOM 610 O O . GLY A 1 76 ? 5.154 9.794 18.412 1.00 52.72 76 GLY A O 1
ATOM 611 N N . PRO A 1 77 ? 6.258 9.561 20.342 1.00 54.69 77 PRO A N 1
ATOM 612 C CA . PRO A 1 77 ? 6.229 8.085 20.338 1.00 54.69 77 PRO A CA 1
ATOM 613 C C . PRO A 1 77 ? 4.838 7.478 20.063 1.00 54.69 77 PRO A C 1
ATOM 615 O O . PRO A 1 77 ? 4.725 6.342 19.605 1.00 54.69 77 PRO A O 1
ATOM 618 N N . ASP A 1 78 ? 3.788 8.255 20.298 1.00 64.31 78 ASP A N 1
ATOM 619 C CA . ASP A 1 78 ? 2.395 7.890 20.101 1.00 64.31 78 ASP A CA 1
ATOM 620 C C . ASP A 1 78 ? 1.965 7.808 18.627 1.00 64.31 78 ASP A C 1
ATOM 622 O O . ASP A 1 78 ? 1.165 6.940 18.285 1.00 64.31 78 ASP A O 1
ATOM 626 N N . ALA A 1 79 ? 2.514 8.640 17.733 1.00 68.06 79 ALA A N 1
ATOM 627 C CA . ALA A 1 79 ? 2.170 8.600 16.307 1.00 68.06 79 ALA A CA 1
ATOM 628 C C . ALA A 1 79 ? 2.700 7.325 15.639 1.00 68.06 79 ALA A C 1
ATOM 630 O O . ALA A 1 79 ? 1.962 6.632 14.943 1.00 68.06 79 ALA A O 1
ATOM 631 N N . PHE A 1 80 ? 3.943 6.954 15.952 1.00 70.44 80 PHE A N 1
ATOM 632 C CA . PHE A 1 80 ? 4.540 5.706 15.481 1.00 70.44 80 PHE A CA 1
ATOM 633 C C . PHE A 1 80 ? 3.811 4.473 16.034 1.00 70.44 80 PHE A C 1
ATOM 635 O O . PHE A 1 80 ? 3.547 3.514 15.310 1.00 70.44 80 PHE A O 1
ATOM 642 N N . ALA A 1 81 ? 3.453 4.477 17.323 1.00 71.06 81 ALA A N 1
ATOM 643 C CA . ALA A 1 81 ? 2.665 3.392 17.910 1.00 71.06 81 ALA A CA 1
ATOM 644 C C . ALA A 1 81 ? 1.302 3.241 17.215 1.00 71.06 81 ALA A C 1
ATOM 646 O O . ALA A 1 81 ? 0.819 2.127 17.013 1.00 71.06 81 ALA A O 1
ATOM 647 N N . PHE A 1 82 ? 0.708 4.362 16.817 1.00 73.38 82 PHE A N 1
ATOM 648 C CA . PHE A 1 82 ? -0.574 4.393 16.143 1.00 73.38 82 PHE A CA 1
ATOM 649 C C . PHE A 1 82 ? -0.514 3.878 14.694 1.00 73.38 82 PHE A C 1
ATOM 651 O O . PHE A 1 82 ? -1.341 3.055 14.303 1.00 73.38 82 PHE A O 1
ATOM 658 N N . GLU A 1 83 ? 0.474 4.309 13.908 1.00 78.62 83 GLU A N 1
ATOM 659 C CA . GLU A 1 83 ? 0.697 3.805 12.542 1.00 78.62 83 GLU A CA 1
ATOM 660 C C . GLU A 1 83 ? 0.908 2.282 12.548 1.00 78.62 83 GLU A C 1
ATOM 662 O O . GLU A 1 83 ? 0.285 1.556 11.766 1.00 78.62 83 GLU A O 1
ATOM 667 N N . ASN A 1 84 ? 1.689 1.775 13.508 1.00 77.88 84 ASN A N 1
ATOM 668 C CA . ASN A 1 84 ? 1.863 0.336 13.712 1.00 77.88 84 ASN A CA 1
ATOM 669 C C . ASN A 1 84 ? 0.548 -0.364 14.052 1.00 77.88 84 ASN A C 1
ATOM 671 O O . ASN A 1 84 ? 0.243 -1.403 13.476 1.00 77.88 84 ASN A O 1
ATOM 675 N N . PHE A 1 85 ? -0.243 0.203 14.961 1.00 78.19 85 PHE A N 1
ATOM 676 C CA . PHE A 1 85 ? -1.546 -0.341 15.322 1.00 78.19 85 PHE A CA 1
ATOM 677 C C . PHE A 1 85 ? -2.483 -0.433 14.111 1.00 78.19 85 PHE A C 1
ATOM 679 O O . PHE A 1 85 ? -3.056 -1.497 13.878 1.00 78.19 85 PHE A O 1
ATOM 686 N N . LEU A 1 86 ? -2.604 0.635 13.311 1.00 80.94 86 LEU A N 1
ATOM 687 C CA . LEU A 1 86 ? -3.424 0.609 12.098 1.00 80.94 86 LEU A CA 1
ATOM 688 C C . LEU A 1 86 ? -2.944 -0.455 11.123 1.00 80.94 86 LEU A C 1
ATOM 690 O O . LEU A 1 86 ? -3.767 -1.188 10.579 1.00 80.94 86 LEU A O 1
ATOM 694 N N . THR A 1 87 ? -1.629 -0.563 10.939 1.00 85.12 87 THR A N 1
ATOM 695 C CA . THR A 1 87 ? -1.030 -1.569 10.062 1.00 85.12 87 THR A CA 1
ATOM 696 C C . THR A 1 87 ? -1.386 -2.976 10.545 1.00 85.12 87 THR A C 1
ATOM 698 O O . THR A 1 87 ? -1.959 -3.758 9.785 1.00 85.12 87 THR A O 1
ATOM 701 N N . THR A 1 88 ? -1.138 -3.285 11.823 1.00 83.81 88 THR A N 1
ATOM 702 C CA . THR A 1 88 ? -1.430 -4.594 12.426 1.00 83.81 88 THR A CA 1
ATOM 703 C C . THR A 1 88 ? -2.903 -4.954 12.294 1.00 83.81 88 THR A C 1
ATOM 705 O O . THR A 1 88 ? -3.247 -6.056 11.867 1.00 83.81 88 THR A O 1
ATOM 708 N N . VAL A 1 89 ? -3.784 -4.024 12.648 1.00 83.12 89 VAL A N 1
ATOM 709 C CA . VAL A 1 89 ? -5.228 -4.240 12.647 1.00 83.12 89 VAL A CA 1
ATOM 710 C C . VAL A 1 89 ? -5.766 -4.407 11.228 1.00 83.12 89 VAL A C 1
ATOM 712 O O . VAL A 1 89 ? -6.499 -5.363 10.963 1.00 83.12 89 VAL A O 1
ATOM 715 N N . ALA A 1 90 ? -5.398 -3.507 10.312 1.00 87.75 90 ALA A N 1
ATOM 716 C CA . ALA A 1 90 ? -5.858 -3.553 8.929 1.00 87.75 90 ALA A CA 1
ATOM 717 C C . ALA A 1 90 ? -5.438 -4.860 8.249 1.00 87.75 90 ALA A C 1
ATOM 719 O O . ALA A 1 90 ? -6.233 -5.443 7.509 1.00 87.75 90 ALA A O 1
ATOM 720 N N . MET A 1 91 ? -4.229 -5.343 8.552 1.00 88.25 91 MET A N 1
ATOM 721 C CA . MET A 1 91 ? -3.729 -6.633 8.085 1.00 88.25 91 MET A CA 1
ATOM 722 C C . MET A 1 91 ? -4.484 -7.809 8.702 1.00 88.25 91 ME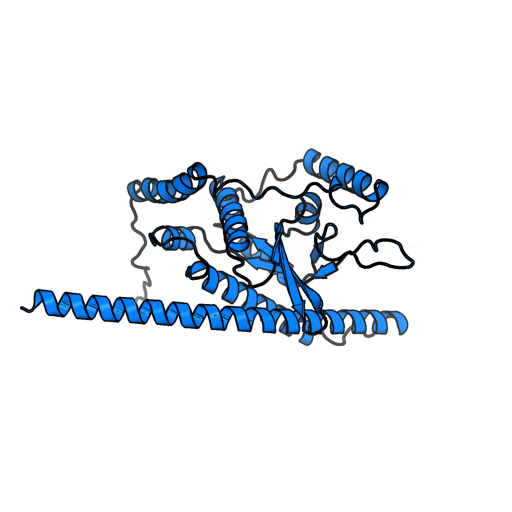T A C 1
ATOM 724 O O . MET A 1 91 ? -5.012 -8.648 7.974 1.00 88.25 91 MET A O 1
ATOM 728 N N . LYS A 1 92 ? -4.556 -7.870 10.038 1.00 86.50 92 LYS A N 1
ATOM 729 C CA . LYS A 1 92 ? -5.184 -8.974 10.784 1.00 86.50 92 LYS A CA 1
ATOM 730 C C . LYS A 1 92 ? -6.633 -9.202 10.359 1.00 86.50 92 LYS A C 1
ATOM 732 O O . LYS A 1 92 ? -7.076 -10.343 10.288 1.00 86.50 92 LYS A O 1
ATOM 737 N N . HIS A 1 93 ? -7.353 -8.120 10.083 1.00 86.56 93 HIS A N 1
ATOM 738 C CA . HIS A 1 93 ? -8.770 -8.140 9.732 1.00 86.56 93 HIS A CA 1
ATOM 739 C C . HIS A 1 93 ? -9.029 -7.899 8.241 1.00 86.56 93 HIS A C 1
ATOM 741 O O . HIS A 1 93 ? -10.158 -7.580 7.880 1.00 86.56 93 HIS A O 1
ATOM 747 N N . GLN A 1 94 ? -8.002 -7.978 7.386 1.00 88.94 94 GLN A N 1
ATOM 748 C CA . GLN A 1 94 ? -8.117 -7.822 5.929 1.00 88.94 94 GLN A CA 1
ATOM 749 C C . GLN A 1 94 ? -9.065 -6.683 5.523 1.00 88.94 94 GLN A C 1
ATOM 751 O O . GLN A 1 94 ? -9.986 -6.853 4.721 1.00 88.94 94 GLN A O 1
ATOM 756 N N . TRP A 1 95 ? -8.876 -5.499 6.105 1.00 89.81 95 TRP A N 1
ATOM 757 C CA . TRP A 1 95 ? -9.843 -4.399 6.009 1.00 89.81 95 TRP A CA 1
ATOM 758 C C . TRP A 1 95 ? -10.156 -3.968 4.571 1.00 89.81 95 TRP A C 1
ATOM 760 O O . TRP A 1 95 ? -11.263 -3.505 4.289 1.00 89.81 95 TRP A O 1
ATOM 770 N N . PHE A 1 96 ? -9.224 -4.204 3.654 1.00 91.50 96 PHE A N 1
ATOM 771 C CA . PHE A 1 96 ? -9.343 -3.912 2.228 1.00 91.50 96 PHE A CA 1
ATOM 772 C C . PHE A 1 96 ? -9.818 -5.108 1.382 1.00 91.50 96 PHE A C 1
ATOM 774 O O . PHE A 1 96 ? -9.838 -5.018 0.159 1.00 91.50 96 PHE A O 1
ATOM 781 N N . GLY A 1 97 ? -10.190 -6.235 1.997 1.00 89.38 97 GLY A N 1
ATOM 782 C CA . GLY A 1 97 ? -10.672 -7.442 1.310 1.00 89.38 97 GLY A CA 1
ATOM 783 C C . GLY A 1 97 ? -9.636 -8.142 0.420 1.00 89.38 97 GLY A C 1
ATOM 784 O O . GLY A 1 97 ? -9.999 -9.028 -0.345 1.00 89.38 97 GLY A O 1
ATOM 785 N N . GLY A 1 98 ? -8.373 -7.718 0.485 1.00 89.75 98 GLY A N 1
ATOM 786 C CA . GLY A 1 98 ? -7.233 -8.332 -0.191 1.00 89.75 98 GLY A CA 1
ATOM 787 C C . GLY A 1 98 ? -6.204 -8.827 0.820 1.00 89.75 98 GLY A C 1
ATOM 788 O O . GLY A 1 98 ? -6.268 -8.488 2.007 1.00 89.75 98 GLY A O 1
ATOM 789 N N . GLU A 1 99 ? -5.240 -9.615 0.350 1.00 91.62 99 GLU A N 1
ATOM 790 C CA . GLU A 1 99 ? -4.117 -10.046 1.174 1.00 91.62 99 GLU A CA 1
ATOM 791 C C . GLU A 1 99 ? -3.190 -8.856 1.411 1.00 91.62 99 GLU A C 1
ATOM 793 O O . GLU A 1 99 ? -2.615 -8.293 0.481 1.00 91.62 99 GLU A O 1
ATOM 798 N N . MET A 1 100 ? -3.060 -8.456 2.671 1.00 91.94 100 MET A N 1
ATOM 799 C CA . MET A 1 100 ? -2.214 -7.341 3.058 1.00 91.94 100 MET A CA 1
ATOM 800 C C . MET A 1 100 ? -0.912 -7.856 3.662 1.00 91.94 100 MET A C 1
ATOM 802 O O . MET A 1 100 ? -0.920 -8.713 4.546 1.00 91.94 100 MET A O 1
ATOM 806 N N . SER A 1 101 ? 0.209 -7.321 3.190 1.00 91.31 101 SER A N 1
ATOM 807 C CA . SER A 1 101 ? 1.548 -7.703 3.627 1.00 91.31 101 SER A CA 1
ATOM 808 C C . SER A 1 101 ? 2.386 -6.468 3.966 1.00 91.31 101 SER A C 1
ATOM 810 O O . SER A 1 101 ? 2.316 -5.468 3.247 1.00 91.31 101 SER A O 1
ATOM 812 N N . PRO A 1 102 ? 3.215 -6.534 5.020 1.00 91.94 102 PRO A N 1
ATOM 813 C CA . PRO A 1 102 ? 4.131 -5.457 5.357 1.00 91.94 102 PRO A CA 1
ATOM 814 C C . PRO A 1 102 ? 5.286 -5.423 4.353 1.00 91.94 102 PRO A C 1
ATOM 816 O O . PRO A 1 102 ? 5.719 -6.465 3.843 1.00 91.94 102 PRO A O 1
ATOM 819 N N . THR A 1 103 ? 5.793 -4.228 4.074 1.00 92.00 103 THR A N 1
ATOM 820 C CA . THR A 1 103 ? 6.990 -4.035 3.249 1.00 92.00 103 THR A CA 1
ATOM 821 C C . THR A 1 103 ? 8.266 -4.268 4.062 1.00 92.00 103 THR A C 1
ATOM 823 O O . THR A 1 103 ? 8.256 -4.326 5.294 1.00 92.00 103 THR A O 1
ATOM 826 N N . THR A 1 104 ? 9.394 -4.447 3.372 1.00 92.06 104 THR A N 1
ATOM 827 C CA . THR A 1 104 ? 10.710 -4.486 4.026 1.00 92.06 104 THR A CA 1
ATOM 828 C C . THR A 1 104 ? 11.124 -3.083 4.480 1.00 92.06 104 THR A C 1
ATOM 830 O O . THR A 1 104 ? 10.698 -2.092 3.888 1.00 92.06 104 THR A O 1
ATOM 833 N N . ASP A 1 105 ? 12.039 -2.976 5.450 1.00 89.69 105 ASP A N 1
ATOM 834 C CA . ASP A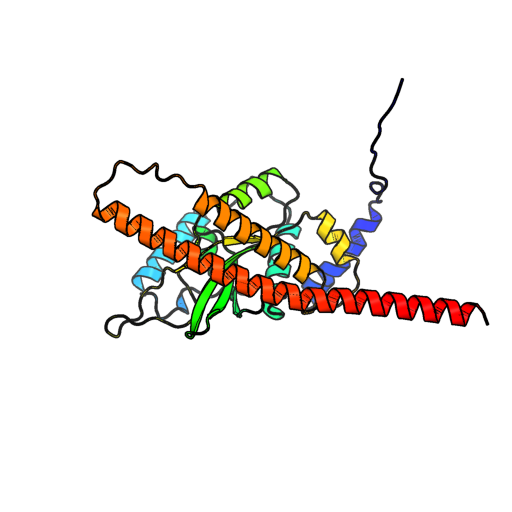 1 105 ? 12.629 -1.677 5.830 1.00 89.69 105 ASP A CA 1
ATOM 835 C C . ASP A 1 105 ? 13.290 -0.954 4.654 1.00 89.69 105 ASP A C 1
ATOM 837 O O . ASP A 1 105 ? 13.339 0.273 4.606 1.00 89.69 105 ASP A O 1
ATOM 841 N N . TYR A 1 106 ? 13.800 -1.716 3.687 1.00 90.69 106 TYR A N 1
ATOM 842 C CA . TYR A 1 106 ? 14.328 -1.153 2.457 1.00 90.69 106 TYR A CA 1
ATOM 843 C C . TYR A 1 106 ? 13.228 -0.494 1.616 1.00 90.69 106 TYR A C 1
ATOM 845 O O . TYR A 1 106 ? 13.392 0.652 1.202 1.00 90.69 106 TYR A O 1
ATOM 853 N N . ASP A 1 107 ? 12.125 -1.198 1.351 1.00 90.31 107 ASP A N 1
ATOM 854 C CA . ASP A 1 107 ? 11.036 -0.684 0.513 1.00 90.31 107 ASP A CA 1
ATOM 855 C C . ASP A 1 107 ? 10.337 0.508 1.167 1.00 90.31 107 ASP A C 1
ATOM 857 O O . ASP A 1 107 ? 10.064 1.495 0.486 1.00 90.31 107 ASP A O 1
ATOM 861 N N . ASP A 1 108 ? 10.110 0.463 2.479 1.00 88.50 108 ASP A N 1
ATOM 862 C CA . ASP A 1 108 ? 9.599 1.614 3.220 1.00 88.50 108 ASP A CA 1
ATOM 863 C C . ASP A 1 108 ? 10.565 2.804 3.117 1.00 88.50 108 ASP A C 1
ATOM 865 O O . ASP A 1 108 ? 10.182 3.906 2.741 1.00 88.50 108 ASP A O 1
ATOM 869 N N . TRP A 1 109 ? 11.866 2.595 3.312 1.00 86.00 109 TRP A N 1
ATOM 870 C CA . TRP A 1 109 ? 12.817 3.701 3.209 1.00 86.00 109 TRP A CA 1
ATOM 871 C C . TRP A 1 109 ? 12.899 4.317 1.801 1.00 86.00 109 TRP A C 1
ATOM 873 O O . TRP A 1 109 ? 13.113 5.524 1.648 1.00 86.00 109 TRP A O 1
ATOM 883 N N . ILE A 1 110 ? 12.794 3.492 0.757 1.00 85.88 110 ILE A N 1
ATOM 884 C CA . ILE A 1 110 ? 12.943 3.927 -0.638 1.00 85.88 110 ILE A CA 1
ATOM 885 C C . ILE A 1 110 ? 11.646 4.509 -1.200 1.00 85.88 110 ILE A C 1
ATOM 887 O O . ILE A 1 110 ? 11.702 5.496 -1.939 1.00 85.88 110 ILE A O 1
ATOM 891 N N . SER A 1 111 ? 10.506 3.927 -0.847 1.00 84.06 111 SER A N 1
ATOM 892 C CA . SER A 1 111 ? 9.214 4.231 -1.461 1.00 84.06 111 SER A CA 1
ATOM 893 C C . SER A 1 111 ? 8.198 4.823 -0.483 1.00 84.06 111 SER A C 1
ATOM 895 O O . SER A 1 111 ? 7.190 5.382 -0.916 1.00 84.06 111 SER A O 1
ATOM 897 N N . GLY A 1 112 ? 8.477 4.770 0.820 1.00 86.25 112 GLY A N 1
ATOM 898 C CA . GLY A 1 112 ? 7.652 5.334 1.885 1.00 86.25 112 GLY A CA 1
ATOM 899 C C . GLY A 1 112 ? 6.291 4.670 1.986 1.00 86.25 112 GLY A C 1
ATOM 900 O O . GLY A 1 112 ? 5.308 5.397 2.100 1.00 86.25 112 GLY A O 1
ATOM 901 N N . ALA A 1 113 ? 6.249 3.347 1.824 1.00 89.31 113 ALA A N 1
ATOM 902 C CA . ALA A 1 113 ? 5.058 2.519 1.944 1.00 89.31 113 ALA A CA 1
ATOM 903 C C . ALA A 1 113 ? 5.286 1.494 3.056 1.00 89.31 113 ALA A C 1
ATOM 905 O O . ALA A 1 113 ? 6.229 0.707 2.968 1.00 89.31 113 ALA A O 1
ATOM 906 N N . ASP A 1 114 ? 4.405 1.473 4.051 1.00 90.50 114 ASP A N 1
ATOM 907 C CA . ASP A 1 114 ? 4.465 0.560 5.199 1.00 90.50 114 ASP A CA 1
ATOM 908 C C . ASP A 1 114 ? 3.994 -0.851 4.850 1.00 90.50 114 ASP A C 1
ATOM 910 O O . ASP A 1 114 ? 4.450 -1.854 5.406 1.00 90.50 114 ASP A O 1
ATOM 914 N N . ALA A 1 115 ? 3.041 -0.929 3.928 1.00 92.50 115 ALA A N 1
ATOM 915 C CA . ALA A 1 115 ? 2.413 -2.166 3.517 1.00 92.50 115 ALA A CA 1
ATOM 916 C C . ALA A 1 115 ? 1.943 -2.079 2.066 1.00 92.50 115 ALA A C 1
ATOM 918 O O . ALA A 1 115 ? 1.904 -1.016 1.443 1.00 92.50 115 ALA A O 1
ATOM 919 N N . TYR A 1 116 ? 1.541 -3.221 1.530 1.00 92.88 116 TYR A N 1
ATOM 920 C CA . TYR A 1 116 ? 0.759 -3.291 0.308 1.00 92.88 116 TYR A CA 1
ATOM 921 C C . TYR A 1 116 ? -0.390 -4.269 0.493 1.00 92.88 116 TYR A C 1
ATOM 923 O O . TYR A 1 116 ? -0.324 -5.194 1.305 1.00 92.88 116 TYR A O 1
ATOM 931 N N . VAL A 1 117 ? -1.447 -4.052 -0.276 1.00 93.38 117 VAL A N 1
ATOM 932 C CA . VAL A 1 117 ? -2.565 -4.975 -0.417 1.00 93.38 117 VAL A CA 1
ATOM 933 C C . VAL A 1 117 ? -2.571 -5.538 -1.829 1.00 93.38 117 VAL A C 1
ATOM 935 O O . VAL A 1 117 ? -2.301 -4.828 -2.802 1.00 93.38 117 VAL A O 1
ATOM 938 N N . GLU A 1 118 ? -2.865 -6.827 -1.921 1.00 91.69 118 GLU A N 1
ATOM 939 C CA . GLU A 1 118 ? -2.986 -7.563 -3.163 1.00 91.69 118 GLU A CA 1
ATOM 940 C C . GLU A 1 118 ? -4.362 -8.225 -3.276 1.00 91.69 118 GLU A C 1
ATOM 942 O O . GLU A 1 118 ? -4.845 -8.882 -2.353 1.00 91.69 118 GLU A O 1
ATOM 947 N N . TRP A 1 119 ? -4.982 -8.066 -4.440 1.00 91.81 119 TRP A N 1
ATOM 948 C CA . TRP A 1 119 ? -6.166 -8.807 -4.863 1.00 91.81 119 TRP A CA 1
ATOM 949 C C . TRP A 1 119 ? -5.832 -9.620 -6.106 1.00 91.81 119 TRP A C 1
ATOM 951 O O . TRP A 1 119 ? -4.903 -9.292 -6.839 1.00 91.81 119 TRP A O 1
ATOM 961 N N . LEU A 1 120 ? -6.639 -10.636 -6.387 1.00 88.56 120 LEU A N 1
ATOM 962 C CA . LEU A 1 120 ? -6.623 -11.314 -7.677 1.00 88.56 120 LEU A CA 1
ATOM 963 C C . LEU A 1 120 ? -7.766 -10.767 -8.533 1.00 88.56 120 LEU A C 1
ATOM 965 O O . LEU A 1 120 ? -8.889 -10.605 -8.046 1.00 88.56 120 LEU A O 1
ATOM 969 N N . ASP A 1 121 ? -7.467 -10.445 -9.788 1.00 84.12 121 ASP A N 1
ATOM 970 C CA . ASP A 1 121 ? -8.496 -10.184 -10.792 1.00 84.12 121 ASP A CA 1
ATOM 971 C C . ASP A 1 121 ? -9.151 -11.493 -11.275 1.00 84.12 121 ASP A C 1
ATOM 973 O O . ASP A 1 121 ? -8.804 -12.597 -10.836 1.00 84.12 121 ASP A O 1
ATOM 977 N N . ASP A 1 122 ? -10.115 -11.368 -12.187 1.00 84.50 122 ASP A N 1
ATOM 978 C CA . ASP A 1 122 ? -10.836 -12.516 -12.748 1.00 84.50 122 ASP A CA 1
ATOM 979 C C . ASP A 1 122 ? -9.894 -13.476 -13.515 1.00 84.50 122 ASP A C 1
ATOM 981 O O . ASP A 1 122 ? -10.134 -14.685 -13.546 1.00 84.50 122 ASP A O 1
ATOM 985 N N . ASP A 1 123 ? -8.776 -12.963 -14.042 1.00 84.88 123 ASP A N 1
ATOM 986 C CA . ASP A 1 123 ? -7.714 -13.707 -14.734 1.00 84.88 123 ASP A CA 1
ATOM 987 C C . ASP A 1 123 ? -6.648 -14.283 -13.773 1.00 84.88 123 ASP A C 1
ATOM 989 O O . ASP A 1 123 ? -5.629 -14.815 -14.225 1.00 84.88 123 ASP A O 1
ATOM 993 N N . GLN A 1 124 ? -6.842 -14.188 -12.451 1.00 83.06 124 GLN A N 1
ATOM 994 C CA . GLN A 1 124 ? -5.859 -14.577 -11.426 1.00 83.06 124 GLN A CA 1
ATOM 995 C C . GLN A 1 124 ? -4.543 -13.782 -11.479 1.00 83.06 124 GLN A C 1
ATOM 997 O O . GLN A 1 124 ? -3.510 -14.238 -10.969 1.00 83.06 124 GLN A O 1
ATOM 1002 N N . LYS A 1 125 ? -4.555 -12.591 -12.081 1.00 82.31 125 LYS A N 1
ATOM 1003 C CA . LYS A 1 125 ? -3.435 -11.653 -12.059 1.00 82.31 125 LYS A CA 1
ATOM 1004 C C . LYS A 1 125 ? -3.523 -10.772 -10.811 1.00 82.31 125 LYS A C 1
ATOM 1006 O O . LYS A 1 125 ? -4.610 -10.349 -10.414 1.00 82.31 125 LYS A O 1
ATOM 1011 N N . PRO A 1 126 ? -2.378 -10.475 -10.182 1.00 86.19 126 PRO A N 1
ATOM 1012 C CA . PRO A 1 126 ? -2.349 -9.663 -8.978 1.00 86.19 126 PRO A CA 1
ATOM 1013 C C . PRO A 1 126 ? -2.593 -8.179 -9.290 1.00 86.19 126 PRO A C 1
ATOM 1015 O O . PRO A 1 126 ? -1.821 -7.554 -10.018 1.00 86.19 126 PRO A O 1
ATOM 1018 N N . ILE A 1 127 ? -3.619 -7.602 -8.667 1.00 88.25 127 ILE A N 1
ATOM 1019 C CA . ILE A 1 127 ? -3.865 -6.158 -8.575 1.00 88.25 127 ILE A CA 1
ATOM 1020 C C . ILE A 1 127 ? -3.287 -5.683 -7.243 1.00 88.25 127 ILE A C 1
ATOM 1022 O O . ILE A 1 127 ? -3.593 -6.26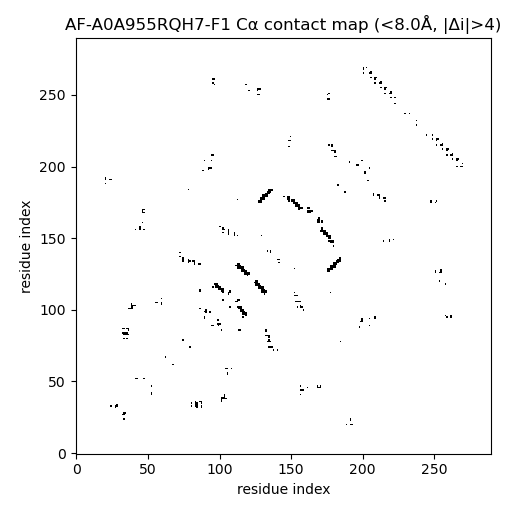7 -6.205 1.00 88.25 127 ILE A O 1
ATOM 1026 N N . ARG A 1 128 ? -2.468 -4.627 -7.242 1.00 90.19 128 ARG A N 1
ATOM 1027 C CA . ARG A 1 128 ? -1.725 -4.200 -6.046 1.00 90.19 128 ARG A CA 1
ATOM 1028 C C . ARG A 1 128 ? -1.896 -2.719 -5.748 1.00 90.19 128 ARG A C 1
ATOM 1030 O O . ARG A 1 128 ? -1.925 -1.904 -6.665 1.00 90.19 128 ARG A O 1
ATOM 1037 N N . MET A 1 129 ? -1.926 -2.376 -4.466 1.00 92.50 129 MET A N 1
ATOM 1038 C CA . MET A 1 129 ? -1.918 -0.998 -3.974 1.00 92.50 129 MET A CA 1
ATOM 1039 C C . MET A 1 129 ? -0.980 -0.891 -2.769 1.00 92.50 129 MET A C 1
ATOM 1041 O O . MET A 1 129 ? -1.069 -1.695 -1.844 1.00 92.50 129 MET A O 1
ATOM 1045 N N . ALA A 1 130 ? -0.096 0.104 -2.771 1.00 93.00 130 ALA A N 1
ATOM 1046 C CA . ALA A 1 130 ? 0.763 0.430 -1.636 1.00 93.00 130 ALA A CA 1
ATOM 1047 C C . ALA A 1 130 ? 0.023 1.333 -0.641 1.00 93.00 130 ALA A C 1
ATOM 1049 O O . ALA A 1 130 ? -0.791 2.169 -1.038 1.00 93.00 130 ALA A O 1
ATOM 1050 N N . ILE A 1 131 ? 0.329 1.182 0.644 1.00 92.38 131 ILE A N 1
ATOM 1051 C CA . ILE A 1 131 ? -0.292 1.921 1.742 1.00 92.38 131 ILE A CA 1
ATOM 1052 C C . ILE A 1 131 ? 0.813 2.550 2.599 1.00 92.38 131 ILE A C 1
ATOM 1054 O O . ILE A 1 131 ? 1.708 1.849 3.067 1.00 92.38 131 ILE A O 1
ATOM 1058 N N . ASP A 1 132 ? 0.735 3.864 2.790 1.00 91.25 132 ASP A N 1
ATOM 1059 C CA . ASP A 1 132 ? 1.517 4.652 3.756 1.00 91.25 132 ASP A CA 1
ATOM 1060 C C . ASP A 1 132 ? 0.569 5.052 4.885 1.00 91.25 132 ASP A C 1
ATOM 1062 O O . ASP A 1 132 ? -0.350 5.848 4.668 1.00 91.25 132 ASP A O 1
ATOM 1066 N N . PHE A 1 133 ? 0.740 4.464 6.064 1.00 87.38 133 PHE A N 1
ATOM 1067 C CA . PHE A 1 133 ? -0.010 4.876 7.236 1.00 87.38 133 PHE A CA 1
ATOM 1068 C C . PHE A 1 133 ? 0.633 6.121 7.821 1.00 87.38 133 PHE A C 1
ATOM 1070 O O . PHE A 1 133 ? 1.837 6.201 8.041 1.00 87.38 133 PHE A O 1
ATOM 1077 N N . THR A 1 134 ? -0.190 7.124 8.095 1.00 83.56 134 THR A N 1
ATOM 1078 C CA . THR A 1 134 ? 0.288 8.358 8.685 1.00 83.56 134 THR A CA 1
ATOM 1079 C C . THR A 1 134 ? -0.587 8.838 9.824 1.00 83.56 134 THR A C 1
ATOM 1081 O O . THR A 1 134 ? -1.812 8.859 9.733 1.00 83.56 134 THR A O 1
ATOM 1084 N N . SER A 1 135 ? 0.052 9.304 10.887 1.00 77.25 135 SER A N 1
ATOM 1085 C CA . SER A 1 135 ? -0.591 10.112 11.916 1.00 77.25 135 SER A CA 1
ATOM 1086 C C . SER A 1 135 ? 0.235 11.360 12.159 1.00 77.25 135 SER A C 1
ATOM 1088 O O . SER A 1 135 ? 1.450 11.288 12.323 1.00 77.25 135 SER A O 1
ATOM 1090 N N . THR A 1 136 ? -0.411 12.523 12.139 1.00 72.69 136 THR A N 1
ATOM 1091 C CA . THR A 1 136 ? 0.278 13.790 12.387 1.00 72.69 136 THR A CA 1
ATOM 1092 C C . THR A 1 136 ? -0.648 14.827 13.005 1.00 72.69 136 THR A C 1
ATOM 1094 O O . THR A 1 136 ? -1.847 14.858 12.723 1.00 72.69 136 THR A O 1
ATOM 1097 N N . LYS A 1 137 ? -0.082 15.716 13.827 1.00 68.00 137 LYS A N 1
ATOM 1098 C CA . LYS A 1 137 ? -0.756 16.946 14.291 1.00 68.00 137 LYS A CA 1
ATOM 1099 C C . LYS A 1 137 ? -0.585 18.108 13.322 1.00 68.00 137 LYS A C 1
ATOM 1101 O O . LYS A 1 137 ? -1.144 19.186 13.522 1.00 68.00 137 LYS A O 1
ATOM 1106 N N . HIS A 1 138 ? 0.243 17.933 12.297 1.00 71.50 138 HIS A N 1
ATOM 1107 C CA . HIS A 1 138 ? 0.693 19.009 11.438 1.00 71.50 138 HIS A CA 1
ATOM 1108 C C . HIS A 1 138 ? 0.146 18.836 10.025 1.00 71.50 138 HIS A C 1
ATOM 1110 O O . HIS A 1 138 ? 0.680 18.078 9.220 1.00 71.50 138 HIS A O 1
ATOM 1116 N N . PHE A 1 139 ? -0.849 19.651 9.670 1.00 68.12 139 PHE A N 1
ATOM 1117 C CA . PHE A 1 139 ? -1.440 19.668 8.326 1.00 68.12 139 PHE A CA 1
ATOM 1118 C C . PHE A 1 139 ? -0.399 19.761 7.193 1.00 68.12 139 PHE A C 1
ATOM 1120 O O . PHE A 1 139 ? -0.552 19.147 6.144 1.00 68.12 139 PHE A O 1
ATOM 1127 N N . ARG A 1 140 ? 0.718 20.472 7.404 1.00 71.75 140 ARG A N 1
ATOM 1128 C CA . ARG A 1 140 ? 1.811 20.560 6.415 1.00 71.75 140 ARG A CA 1
ATOM 1129 C C . ARG A 1 140 ? 2.488 19.215 6.131 1.00 71.75 140 ARG A C 1
ATOM 1131 O O . ARG A 1 140 ? 2.906 18.985 5.002 1.00 71.75 140 ARG A O 1
ATOM 1138 N N . VAL A 1 141 ? 2.612 18.347 7.135 1.00 71.81 141 VAL A N 1
ATOM 1139 C CA . VAL A 1 141 ? 3.167 16.992 6.979 1.00 71.81 141 VAL A CA 1
ATOM 1140 C C . VAL A 1 141 ? 2.206 16.137 6.172 1.00 71.81 141 VAL A C 1
ATOM 1142 O O . VAL A 1 141 ? 2.631 15.474 5.229 1.00 71.81 141 VAL A O 1
ATOM 1145 N N . PHE A 1 142 ? 0.913 16.232 6.486 1.00 69.44 142 PHE A N 1
ATOM 1146 C CA . PHE A 1 142 ? -0.137 15.569 5.724 1.00 69.44 142 PHE A CA 1
ATOM 1147 C C . PHE A 1 142 ? -0.120 15.999 4.251 1.00 69.44 142 PHE A C 1
ATOM 1149 O O . PHE A 1 142 ? -0.056 15.141 3.379 1.00 69.44 142 PHE A O 1
ATOM 1156 N N . MET A 1 143 ? -0.059 17.306 3.971 1.00 69.75 143 MET A N 1
ATOM 1157 C CA . MET A 1 143 ? 0.030 17.829 2.600 1.00 69.75 143 MET A CA 1
ATOM 1158 C C . MET A 1 143 ? 1.282 17.343 1.860 1.00 69.75 143 MET A C 1
ATOM 1160 O O . MET A 1 143 ? 1.217 16.969 0.697 1.00 69.75 143 MET A O 1
ATOM 1164 N N . LYS A 1 144 ? 2.433 17.286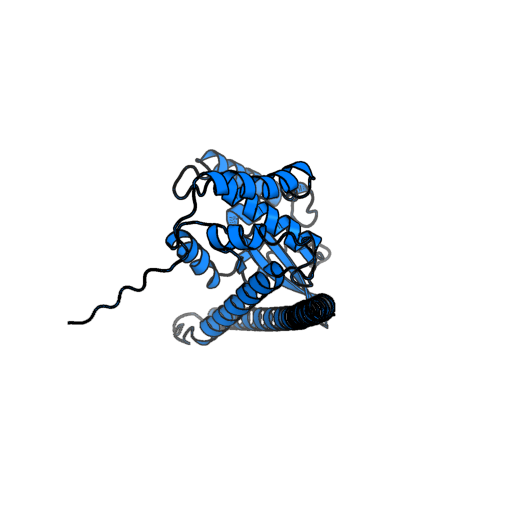 2.536 1.00 75.94 144 LYS A N 1
ATOM 1165 C CA . LYS A 1 144 ? 3.661 16.763 1.925 1.00 75.94 144 LYS A CA 1
ATOM 1166 C C . LYS A 1 144 ? 3.562 15.266 1.616 1.00 75.94 144 LYS A C 1
ATOM 1168 O O . LYS A 1 144 ? 4.114 14.807 0.621 1.00 75.94 144 LYS A O 1
ATOM 1173 N N . LYS A 1 145 ? 2.898 14.481 2.470 1.00 76.06 145 LYS A N 1
ATOM 1174 C CA . LYS A 1 145 ? 2.642 13.067 2.172 1.00 76.06 145 LYS A CA 1
ATOM 1175 C C . LYS A 1 145 ? 1.600 12.918 1.061 1.00 76.06 145 LYS A C 1
ATOM 1177 O O . LYS A 1 145 ? 1.774 12.047 0.218 1.00 76.06 145 LYS A O 1
ATOM 1182 N N . SER A 1 146 ? 0.576 13.769 0.998 1.00 68.94 146 SER A N 1
ATOM 1183 C CA . SER A 1 146 ? -0.446 13.696 -0.051 1.00 68.94 146 SER A CA 1
ATOM 1184 C C . SER A 1 146 ? 0.097 14.022 -1.446 1.00 68.94 146 SER A C 1
ATOM 1186 O O . SER A 1 146 ? -0.419 13.481 -2.414 1.00 68.94 146 SER A O 1
ATOM 1188 N N . GLU A 1 147 ? 1.199 14.767 -1.577 1.00 70.81 147 GLU A N 1
ATOM 1189 C CA . GLU A 1 147 ? 1.929 14.901 -2.855 1.00 70.81 147 GLU A CA 1
ATOM 1190 C C . GLU A 1 147 ? 2.376 13.536 -3.430 1.00 70.81 147 GLU A C 1
ATOM 1192 O O . GLU A 1 147 ? 2.485 13.379 -4.646 1.00 70.81 147 GLU A O 1
ATOM 1197 N N . LYS A 1 148 ? 2.575 12.502 -2.591 1.00 71.06 148 LYS A N 1
ATOM 1198 C CA . LYS A 1 148 ? 2.897 11.138 -3.057 1.00 71.06 148 LYS A CA 1
ATOM 1199 C C . LYS A 1 148 ? 1.776 10.507 -3.882 1.00 71.06 148 LYS A C 1
ATOM 1201 O O . LYS A 1 148 ? 2.062 9.613 -4.672 1.00 71.06 148 LYS A O 1
ATOM 1206 N N . ILE A 1 149 ? 0.533 10.960 -3.715 1.00 65.75 149 ILE A N 1
ATOM 1207 C CA . ILE A 1 149 ? -0.643 10.447 -4.433 1.00 65.75 149 ILE A CA 1
ATOM 1208 C C . ILE A 1 149 ? -0.448 10.603 -5.949 1.00 65.75 149 ILE A C 1
ATOM 1210 O O . ILE A 1 149 ? -0.911 9.778 -6.727 1.00 65.75 149 ILE A O 1
ATOM 1214 N N . GLU A 1 150 ? 0.313 11.600 -6.401 1.00 62.81 150 GLU A N 1
ATOM 1215 C CA . GLU A 1 150 ? 0.585 11.806 -7.827 1.00 62.81 150 GLU A CA 1
ATOM 1216 C C . GLU A 1 150 ? 1.600 10.788 -8.398 1.00 62.81 150 GLU A C 1
ATOM 1218 O O . GLU A 1 150 ? 1.625 10.504 -9.606 1.00 62.81 150 GLU A O 1
ATOM 1223 N N . ALA A 1 151 ? 2.412 10.168 -7.535 1.00 65.06 151 ALA A N 1
ATOM 1224 C CA . ALA A 1 151 ? 3.532 9.309 -7.901 1.00 65.06 151 ALA A CA 1
ATOM 1225 C C . ALA A 1 151 ? 3.192 7.805 -7.892 1.00 65.06 151 ALA A C 1
ATOM 1227 O O . ALA A 1 151 ? 2.270 7.338 -7.231 1.00 65.06 151 ALA A O 1
ATOM 1228 N N . ASN A 1 152 ? 3.989 7.023 -8.630 1.00 73.19 152 ASN A N 1
ATOM 1229 C CA . ASN A 1 152 ? 4.007 5.566 -8.495 1.00 73.19 152 ASN A CA 1
ATOM 1230 C C . ASN A 1 152 ? 4.986 5.161 -7.389 1.00 73.19 152 ASN A C 1
ATOM 1232 O O . ASN A 1 152 ? 6.109 5.666 -7.340 1.00 73.19 152 ASN A O 1
ATOM 1236 N N . CYS A 1 153 ? 4.596 4.178 -6.584 1.00 83.50 153 CYS A N 1
ATOM 1237 C CA . CYS A 1 153 ? 5.484 3.480 -5.663 1.00 83.50 153 CYS A CA 1
ATOM 1238 C C . CYS A 1 153 ? 6.121 2.276 -6.373 1.00 83.50 153 CYS A C 1
ATOM 1240 O O . CYS A 1 153 ? 5.485 1.644 -7.220 1.00 83.50 153 CYS A O 1
ATOM 1242 N N . GLN A 1 154 ? 7.383 1.965 -6.064 1.00 85.62 154 GLN A N 1
ATOM 1243 C CA . GLN A 1 154 ? 8.034 0.727 -6.498 1.00 85.62 154 GLN A CA 1
ATOM 1244 C C . GLN A 1 154 ? 8.358 -0.122 -5.277 1.00 85.62 154 GLN A C 1
ATOM 1246 O O . GLN A 1 154 ? 9.200 0.260 -4.470 1.00 85.62 154 GLN A O 1
ATOM 1251 N N . ILE A 1 155 ? 7.719 -1.283 -5.169 1.00 86.62 155 ILE A N 1
ATOM 1252 C CA . ILE A 1 155 ? 8.045 -2.272 -4.140 1.00 86.62 155 ILE A CA 1
ATOM 1253 C C . ILE A 1 155 ? 8.822 -3.393 -4.812 1.00 86.62 155 ILE A C 1
ATOM 1255 O O . ILE A 1 155 ? 8.402 -3.916 -5.850 1.00 86.62 155 ILE A O 1
ATOM 1259 N N . LYS A 1 156 ? 9.983 -3.714 -4.246 1.00 87.38 156 LYS A N 1
ATOM 1260 C CA . LYS A 1 156 ? 10.892 -4.725 -4.775 1.00 87.38 156 LYS A CA 1
ATOM 1261 C C . LYS A 1 156 ? 10.688 -6.084 -4.114 1.00 87.38 156 LYS A C 1
ATOM 1263 O O . LYS A 1 156 ? 10.760 -7.096 -4.802 1.00 87.38 156 LYS A O 1
ATOM 1268 N N . TYR A 1 157 ? 10.459 -6.125 -2.806 1.00 88.25 157 TYR A N 1
ATOM 1269 C CA . TYR A 1 157 ? 10.392 -7.378 -2.056 1.00 88.25 157 TYR A CA 1
ATOM 1270 C C . TYR A 1 157 ? 8.935 -7.801 -1.828 1.00 88.25 157 TYR A C 1
ATOM 1272 O O . TYR A 1 157 ? 8.366 -7.634 -0.749 1.00 88.25 157 TYR A O 1
ATOM 1280 N N . LEU A 1 158 ? 8.312 -8.344 -2.877 1.00 85.94 158 LEU A N 1
ATOM 1281 C CA . LEU A 1 158 ? 6.928 -8.833 -2.841 1.00 85.94 158 LEU A CA 1
ATOM 1282 C C . LEU A 1 158 ? 6.855 -10.291 -2.375 1.00 85.94 158 LEU A C 1
ATOM 1284 O O . LEU A 1 158 ? 7.685 -11.117 -2.750 1.00 85.94 158 LEU A O 1
ATOM 1288 N N . ARG A 1 159 ? 5.841 -10.622 -1.568 1.00 78.12 159 ARG A N 1
ATOM 1289 C CA . ARG A 1 159 ? 5.576 -12.003 -1.120 1.00 78.12 159 ARG A CA 1
ATOM 1290 C C . ARG A 1 159 ? 4.750 -12.808 -2.124 1.00 78.12 159 ARG A C 1
ATOM 1292 O O . ARG A 1 159 ? 4.738 -14.032 -2.040 1.00 78.12 159 ARG A O 1
ATOM 1299 N N . SER A 1 160 ? 4.057 -12.141 -3.043 1.00 69.38 160 SER A N 1
ATOM 1300 C CA . SER A 1 160 ? 3.166 -12.798 -3.993 1.00 69.38 160 SER A CA 1
ATOM 1301 C C . SER A 1 160 ? 3.882 -13.552 -5.110 1.00 69.38 160 SER A C 1
ATOM 1303 O O . SER A 1 160 ? 5.112 -13.603 -5.168 1.00 69.38 160 SER A O 1
ATOM 1305 N N . ARG A 1 161 ? 3.090 -14.212 -5.971 1.00 61.78 161 ARG A N 1
ATOM 1306 C CA . ARG A 1 161 ? 3.564 -15.162 -6.987 1.00 61.78 161 ARG A CA 1
ATOM 1307 C C . ARG A 1 161 ? 4.750 -14.615 -7.782 1.00 61.78 161 ARG A C 1
ATOM 1309 O O . ARG A 1 161 ? 4.666 -13.586 -8.447 1.00 61.78 161 ARG A O 1
ATOM 1316 N N . ILE A 1 162 ? 5.830 -15.389 -7.738 1.00 63.69 162 ILE A N 1
ATOM 1317 C CA . ILE A 1 162 ? 7.041 -15.194 -8.525 1.00 63.69 162 ILE A CA 1
ATOM 1318 C C . ILE A 1 162 ? 6.674 -15.383 -10.001 1.00 63.69 162 ILE A C 1
ATOM 1320 O O . ILE A 1 162 ? 6.296 -16.479 -10.415 1.00 63.69 162 ILE A O 1
ATOM 1324 N N . GLU A 1 163 ? 6.773 -14.318 -10.795 1.00 66.06 163 GLU A N 1
ATOM 1325 C CA . GLU A 1 163 ? 6.774 -14.448 -12.253 1.00 66.06 163 GLU A CA 1
ATOM 1326 C C . GLU A 1 163 ? 8.102 -15.070 -12.692 1.00 66.06 163 GLU A C 1
ATOM 1328 O O . GLU A 1 163 ? 9.159 -14.729 -12.161 1.00 66.06 163 GLU A O 1
ATOM 1333 N N . TYR A 1 164 ? 8.059 -15.965 -13.676 1.00 61.72 164 TYR A N 1
ATOM 1334 C CA . TYR A 1 164 ? 9.252 -16.579 -14.249 1.00 61.72 164 TYR A CA 1
ATOM 1335 C C . TYR A 1 164 ? 9.477 -16.061 -15.668 1.00 61.72 164 TYR A C 1
ATOM 1337 O O . TYR A 1 164 ? 8.546 -15.983 -16.468 1.00 61.72 164 TYR A O 1
ATOM 1345 N N . GLU A 1 165 ? 10.724 -15.735 -15.987 1.00 68.12 165 GLU A N 1
ATOM 1346 C CA . GLU A 1 165 ? 11.179 -15.402 -17.334 1.00 68.12 165 GLU A CA 1
ATOM 1347 C C . GLU A 1 165 ? 12.383 -16.295 -17.664 1.00 68.12 165 GLU A C 1
ATOM 1349 O O . GLU A 1 165 ? 13.400 -16.253 -16.972 1.00 68.12 165 GLU A O 1
ATOM 1354 N N . HIS A 1 166 ? 12.263 -17.132 -18.701 1.00 76.81 166 HIS A N 1
ATOM 1355 C CA . HIS A 1 166 ? 13.282 -18.126 -19.080 1.00 76.81 166 HIS A CA 1
ATOM 1356 C C . HIS A 1 166 ? 13.740 -19.005 -17.893 1.00 76.81 166 HIS A C 1
ATOM 1358 O O . HIS A 1 166 ? 14.934 -19.107 -17.609 1.00 76.81 166 HIS A O 1
ATOM 1364 N N . ASP A 1 167 ? 12.777 -19.580 -17.161 1.00 68.62 167 ASP A N 1
ATOM 1365 C CA . ASP A 1 167 ? 12.982 -20.440 -15.979 1.00 68.62 167 ASP A CA 1
ATOM 1366 C C . ASP A 1 167 ? 13.699 -19.777 -14.788 1.00 68.62 167 ASP A C 1
ATOM 1368 O O . ASP A 1 167 ? 14.064 -20.444 -13.817 1.00 68.62 167 ASP A O 1
ATOM 1372 N N . LYS A 1 168 ? 13.868 -18.450 -14.814 1.00 60.59 168 LYS A N 1
ATOM 1373 C CA . LYS A 1 168 ? 14.413 -17.674 -13.696 1.00 60.59 168 LYS A CA 1
ATOM 1374 C C . LYS A 1 168 ? 13.325 -16.815 -13.055 1.00 60.59 168 LYS A C 1
ATOM 1376 O O . LYS A 1 168 ? 12.542 -16.208 -13.786 1.00 60.59 168 LYS A O 1
ATOM 1381 N N . PRO A 1 169 ? 13.289 -16.715 -11.712 1.00 61.22 169 PRO A N 1
ATOM 1382 C CA . PRO A 1 169 ? 12.481 -15.720 -11.024 1.00 61.22 169 PRO A CA 1
ATOM 1383 C C . PRO A 1 169 ? 12.776 -14.330 -11.588 1.00 61.22 169 PRO A C 1
ATOM 1385 O O . PRO A 1 169 ? 13.923 -13.876 -11.591 1.00 61.22 169 PRO A O 1
ATOM 1388 N N . LYS A 1 170 ? 11.748 -13.660 -12.089 1.00 66.56 170 LYS A N 1
ATOM 1389 C CA . LYS A 1 170 ? 11.833 -12.276 -12.534 1.00 66.56 170 LYS A CA 1
ATOM 1390 C C . LYS A 1 170 ? 11.885 -11.389 -11.291 1.00 66.56 170 LYS A C 1
ATOM 1392 O O . LYS A 1 170 ? 11.021 -11.495 -10.423 1.00 66.56 170 LYS A O 1
ATOM 1397 N N . GLU A 1 171 ? 12.888 -10.511 -11.189 1.00 59.84 171 GLU A N 1
ATOM 1398 C CA . GLU A 1 171 ? 12.918 -9.477 -10.141 1.00 59.84 171 GLU A CA 1
ATOM 1399 C C . GLU A 1 171 ? 11.765 -8.500 -10.425 1.00 59.84 171 GLU A C 1
ATOM 1401 O O . GLU A 1 171 ? 11.878 -7.597 -11.259 1.00 59.84 171 GLU A O 1
ATOM 1406 N N . LEU A 1 172 ? 10.618 -8.727 -9.782 1.00 60.62 172 LEU A N 1
ATOM 1407 C CA . LEU A 1 172 ? 9.434 -7.897 -9.948 1.00 60.62 172 LEU A CA 1
ATOM 1408 C C . LEU A 1 172 ? 9.618 -6.592 -9.186 1.00 60.62 172 LEU A C 1
ATOM 1410 O O . LEU A 1 172 ? 9.459 -6.526 -7.974 1.00 60.62 172 LEU A O 1
ATOM 1414 N N . ARG A 1 173 ? 9.897 -5.518 -9.921 1.00 61.44 173 ARG A N 1
ATOM 1415 C CA . ARG A 1 173 ? 9.593 -4.169 -9.442 1.00 61.44 173 ARG A CA 1
ATOM 1416 C C . ARG A 1 173 ? 8.180 -3.842 -9.879 1.00 61.44 173 ARG A C 1
ATOM 1418 O O . ARG A 1 173 ? 7.981 -3.353 -10.992 1.00 61.44 173 ARG A O 1
ATOM 1425 N N . ALA A 1 174 ? 7.205 -4.150 -9.032 1.00 62.72 174 ALA A N 1
ATOM 1426 C CA . ALA A 1 174 ? 5.838 -3.748 -9.317 1.00 62.72 174 ALA A CA 1
ATOM 1427 C C . ALA A 1 174 ? 5.719 -2.249 -9.043 1.00 62.72 174 ALA A C 1
ATOM 1429 O O . ALA A 1 174 ? 5.852 -1.793 -7.905 1.00 62.72 174 ALA A O 1
ATOM 1430 N N . SER A 1 175 ? 5.503 -1.478 -10.107 1.00 72.81 175 SER A N 1
ATOM 1431 C CA . SER A 1 175 ? 4.972 -0.133 -9.948 1.00 72.81 175 SER A CA 1
ATOM 1432 C C . SER A 1 175 ? 3.510 -0.253 -9.558 1.00 72.81 175 SER A C 1
ATOM 1434 O O . SER A 1 175 ? 2.754 -0.916 -10.259 1.00 72.81 175 SER A O 1
ATOM 1436 N N . MET A 1 176 ? 3.127 0.373 -8.453 1.00 84.12 176 MET A N 1
ATOM 1437 C CA . MET A 1 176 ? 1.743 0.383 -7.998 1.00 84.12 176 MET A CA 1
ATOM 1438 C C . MET A 1 176 ? 1.344 1.764 -7.480 1.00 84.12 176 MET A C 1
ATOM 1440 O O . MET A 1 176 ? 2.211 2.528 -7.031 1.00 84.12 176 MET A O 1
ATOM 1444 N N . PRO A 1 177 ? 0.046 2.098 -7.537 1.00 86.75 177 PRO A N 1
ATOM 1445 C CA . PRO A 1 177 ? -0.487 3.271 -6.864 1.00 86.75 177 PRO A CA 1
ATOM 1446 C C . PRO A 1 177 ? -0.211 3.211 -5.365 1.00 86.75 177 PRO A C 1
ATOM 1448 O O . PRO A 1 177 ? -0.256 2.134 -4.766 1.00 86.75 177 PRO A O 1
ATOM 1451 N N . ILE A 1 178 ? 0.050 4.368 -4.766 1.00 90.38 178 ILE A N 1
ATOM 1452 C CA . ILE A 1 178 ? 0.163 4.522 -3.318 1.00 90.38 178 ILE A CA 1
ATOM 1453 C C . ILE A 1 178 ? -1.015 5.338 -2.801 1.00 90.38 178 ILE A C 1
ATOM 1455 O O . ILE A 1 178 ? -1.414 6.324 -3.423 1.00 90.38 178 ILE A O 1
ATOM 1459 N N . VAL A 1 179 ? -1.568 4.917 -1.670 1.00 89.12 179 VAL A N 1
ATOM 1460 C CA . VAL A 1 179 ? -2.516 5.708 -0.886 1.00 89.12 179 VAL A CA 1
ATOM 1461 C C . VAL A 1 179 ? -1.895 6.034 0.462 1.00 89.12 179 VAL A C 1
ATOM 1463 O O . VAL A 1 179 ? -1.211 5.205 1.062 1.00 89.12 179 VAL A O 1
ATOM 1466 N N . VAL A 1 180 ? -2.133 7.252 0.93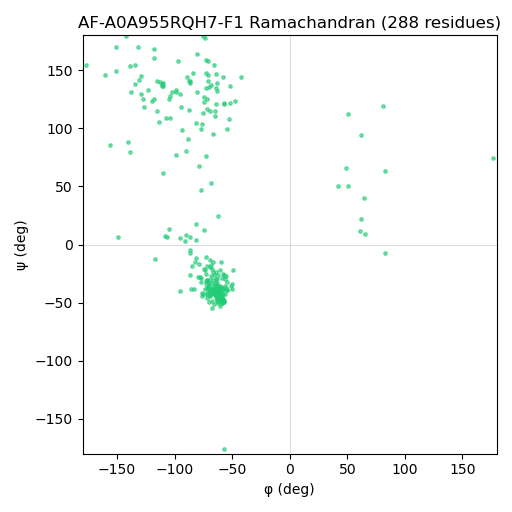1 1.00 87.19 180 VAL A N 1
ATOM 1467 C CA . VAL A 1 180 ? -1.688 7.708 2.247 1.00 87.19 180 VAL A CA 1
ATOM 1468 C C . VAL A 1 180 ? -2.893 7.703 3.167 1.00 87.19 180 VAL A C 1
ATOM 1470 O O . VAL A 1 180 ? -3.803 8.515 3.008 1.00 87.19 180 VAL A O 1
ATOM 1473 N N . LEU A 1 181 ? -2.924 6.777 4.114 1.00 84.69 181 LEU A N 1
ATOM 1474 C CA . LEU A 1 181 ? -4.051 6.590 5.012 1.00 84.69 181 LEU A CA 1
ATOM 1475 C C . LEU A 1 181 ? -3.714 7.143 6.380 1.00 84.69 181 LEU A C 1
ATOM 1477 O O . LEU A 1 181 ? -2.720 6.768 6.990 1.00 84.69 181 LEU A O 1
ATOM 1481 N N . GLY A 1 182 ? -4.546 8.042 6.874 1.00 73.88 182 GLY A N 1
ATOM 1482 C CA . GLY A 1 182 ? -4.236 8.742 8.103 1.00 73.88 182 GLY A CA 1
ATOM 1483 C C . GLY A 1 182 ? -5.335 9.678 8.539 1.00 73.88 182 GLY A C 1
ATOM 1484 O O . GLY A 1 182 ? -6.097 10.180 7.711 1.00 73.88 182 GLY A O 1
ATOM 1485 N N . ALA A 1 183 ? -5.384 9.926 9.842 1.00 64.94 183 ALA A N 1
ATOM 1486 C CA . ALA A 1 183 ? -6.249 10.931 10.437 1.00 64.94 183 ALA A CA 1
ATOM 1487 C C . ALA A 1 183 ? -5.453 11.795 11.418 1.00 64.94 183 ALA A C 1
ATOM 1489 O O . ALA A 1 183 ? -4.300 11.513 11.753 1.00 64.94 183 ALA A O 1
ATOM 1490 N N . GLU A 1 184 ? -6.080 12.873 11.869 1.00 66.44 184 GLU A N 1
ATOM 1491 C CA . GLU A 1 184 ? -5.540 13.688 12.948 1.00 66.44 184 GLU A CA 1
ATOM 1492 C C . GLU A 1 184 ? -5.638 12.933 14.279 1.00 66.44 184 GLU A C 1
ATOM 1494 O O . GLU A 1 184 ? -6.621 12.232 14.539 1.00 66.44 184 GLU A O 1
ATOM 1499 N N . GLU A 1 185 ? -4.655 13.131 15.162 1.00 65.06 185 GLU A N 1
ATOM 1500 C CA . GLU A 1 185 ? -4.617 12.494 16.487 1.00 65.06 185 GLU A CA 1
ATOM 1501 C C . GLU A 1 185 ? -5.928 12.664 17.278 1.00 65.06 185 GLU A C 1
ATOM 1503 O O . GLU A 1 185 ? -6.368 11.747 17.971 1.00 65.06 185 GLU A O 1
ATOM 1508 N N . ASP A 1 186 ? -6.600 13.809 17.152 1.00 63.78 186 ASP A N 1
ATOM 1509 C CA . ASP A 1 186 ? -7.848 14.076 17.871 1.00 63.78 186 ASP A CA 1
ATOM 1510 C C . ASP A 1 186 ? -9.036 13.260 17.340 1.00 63.78 186 ASP A C 1
ATOM 1512 O O . ASP A 1 186 ? -9.892 12.843 18.125 1.00 63.78 186 ASP A O 1
ATOM 1516 N N . THR A 1 187 ? -9.049 12.930 16.045 1.00 62.25 187 THR A N 1
ATOM 1517 C CA . THR A 1 187 ? -10.021 11.978 15.481 1.00 62.25 187 THR A CA 1
ATOM 1518 C C . THR A 1 187 ? -9.803 10.591 16.087 1.00 62.25 187 THR A C 1
ATOM 1520 O O . THR A 1 187 ? -10.760 9.895 16.428 1.00 62.25 187 THR A O 1
ATOM 1523 N N . PHE A 1 188 ? -8.550 10.211 16.339 1.00 59.91 188 PHE A N 1
ATOM 1524 C CA . PHE A 1 188 ? -8.228 8.936 16.982 1.00 59.91 188 PHE A CA 1
ATOM 1525 C C . PHE A 1 188 ? -8.623 8.876 18.455 1.00 59.91 188 PHE A C 1
ATOM 1527 O O . PHE A 1 188 ? -9.079 7.829 18.912 1.00 59.91 188 PHE A O 1
ATOM 1534 N N . LYS A 1 189 ? -8.559 9.993 19.188 1.00 58.09 189 LYS A N 1
ATOM 1535 C CA . LYS A 1 189 ? -9.091 10.067 20.562 1.00 58.09 189 LYS A CA 1
ATOM 1536 C C . LYS A 1 189 ? -10.599 9.840 20.619 1.00 58.09 189 LYS A C 1
ATOM 1538 O O . LYS A 1 189 ? -11.090 9.366 21.638 1.00 58.09 189 LYS A O 1
ATOM 1543 N N . LEU A 1 190 ? -11.334 10.202 19.568 1.00 61.31 190 LEU A N 1
ATOM 1544 C CA . LEU A 1 190 ? -12.776 9.958 19.488 1.00 61.31 190 LEU A CA 1
ATOM 1545 C C . LEU A 1 190 ? -13.070 8.488 19.204 1.00 61.31 190 LEU A C 1
ATOM 1547 O O . LEU A 1 190 ? -13.909 7.898 19.875 1.00 61.31 190 LEU A O 1
ATOM 1551 N N . VAL A 1 191 ? -12.322 7.879 18.288 1.00 57.19 191 VAL A N 1
ATOM 1552 C CA . VAL A 1 191 ? -12.485 6.463 17.951 1.00 57.19 191 VAL A CA 1
ATOM 1553 C C . VAL A 1 191 ? -12.066 5.543 19.103 1.00 57.19 191 VAL A C 1
ATOM 1555 O O . VAL A 1 191 ? -12.752 4.567 19.374 1.00 57.19 191 VAL A O 1
ATOM 1558 N N . ALA A 1 192 ? -10.989 5.859 19.828 1.00 53.56 192 ALA A N 1
ATOM 1559 C CA . ALA A 1 192 ? -10.545 5.079 20.989 1.00 53.56 192 ALA A CA 1
ATOM 1560 C C . ALA A 1 192 ? -11.522 5.134 22.182 1.00 53.56 192 ALA A C 1
ATOM 1562 O O . ALA A 1 192 ? -11.412 4.331 23.102 1.00 53.56 192 ALA A O 1
ATOM 1563 N N . LYS A 1 193 ? -12.467 6.086 22.189 1.00 55.09 193 LYS A N 1
ATOM 1564 C CA . LYS A 1 193 ? -13.558 6.143 23.175 1.00 55.09 193 LYS A CA 1
ATOM 1565 C C . LYS A 1 193 ? -14.725 5.220 22.819 1.00 55.09 193 LYS A C 1
ATOM 1567 O O . LYS A 1 193 ? -15.575 4.987 23.676 1.00 55.09 193 LYS A O 1
ATOM 1572 N N . GLU A 1 194 ? -14.798 4.722 21.586 1.00 56.16 194 GLU A N 1
ATOM 1573 C CA . GLU A 1 194 ? -15.747 3.673 21.235 1.00 56.16 194 GLU A CA 1
ATOM 1574 C C . GLU A 1 194 ? -15.187 2.353 21.766 1.00 56.16 194 GLU A C 1
ATOM 1576 O O . GLU A 1 194 ? -14.305 1.764 21.153 1.00 56.16 194 GLU A O 1
ATOM 1581 N N . ASP A 1 195 ? -15.677 1.909 22.925 1.00 54.72 195 ASP A N 1
ATOM 1582 C CA . ASP A 1 195 ? -15.333 0.642 23.594 1.00 54.72 195 ASP A CA 1
ATOM 1583 C C . ASP A 1 195 ? -15.852 -0.576 22.794 1.00 54.72 195 ASP A C 1
ATOM 1585 O O . ASP A 1 195 ? -16.641 -1.397 23.261 1.00 54.72 195 ASP A O 1
ATOM 1589 N N . LYS A 1 196 ? -15.499 -0.629 21.506 1.00 64.19 196 LYS A N 1
ATOM 1590 C CA . LYS A 1 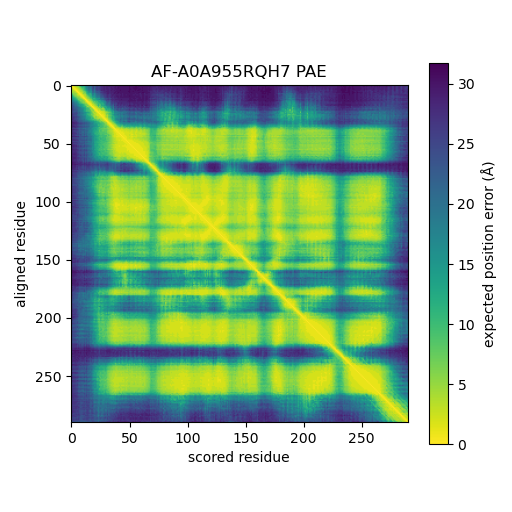196 ? -15.919 -1.632 20.535 1.00 64.19 196 LYS A CA 1
ATOM 1591 C C . LYS A 1 196 ? -14.718 -2.491 20.156 1.00 64.19 196 LYS A C 1
ATOM 1593 O O . LYS A 1 196 ? -13.645 -1.961 19.867 1.00 64.19 196 LYS A O 1
ATOM 1598 N N . PRO A 1 197 ? -14.894 -3.820 20.072 1.00 67.81 197 PRO A N 1
ATOM 1599 C CA . PRO A 1 197 ? -13.835 -4.690 19.601 1.00 67.81 197 PRO A CA 1
ATOM 1600 C C . PRO A 1 197 ? -13.488 -4.348 18.152 1.00 67.81 197 PRO A C 1
ATOM 1602 O O . PRO A 1 197 ? -14.354 -4.233 17.273 1.00 67.81 197 PRO A O 1
ATOM 1605 N N . ILE A 1 198 ? -12.193 -4.215 17.899 1.00 74.56 198 ILE A N 1
ATOM 1606 C CA . ILE A 1 198 ? -11.667 -3.990 16.564 1.00 74.56 198 ILE A CA 1
ATOM 1607 C C . ILE A 1 198 ? -11.859 -5.265 15.755 1.00 74.56 198 ILE A C 1
ATOM 1609 O O . ILE A 1 198 ? -11.325 -6.326 16.060 1.00 74.56 198 ILE A O 1
ATOM 1613 N N . THR A 1 199 ? -12.687 -5.147 14.731 1.00 78.31 199 THR A N 1
ATOM 1614 C CA . THR A 1 199 ? -13.144 -6.246 13.887 1.00 78.31 199 THR A CA 1
ATOM 1615 C C . THR A 1 199 ? -13.245 -5.759 12.446 1.00 78.31 199 THR A C 1
ATOM 1617 O O . THR A 1 199 ? -13.014 -4.586 12.141 1.00 78.31 199 THR A O 1
ATOM 1620 N N . GLU A 1 200 ? -13.632 -6.645 11.534 1.00 74.25 200 GLU A N 1
ATOM 1621 C CA . GLU A 1 200 ? -13.948 -6.285 10.148 1.00 74.25 200 GLU A CA 1
ATOM 1622 C C . GLU A 1 200 ? -15.107 -5.281 10.041 1.00 74.25 200 GLU A C 1
ATOM 1624 O O . GLU A 1 200 ? -15.224 -4.575 9.046 1.00 74.25 200 GLU A O 1
ATOM 1629 N N . SER A 1 201 ? -15.956 -5.182 11.062 1.00 74.69 201 SER A N 1
ATOM 1630 C CA . SER A 1 201 ? -17.092 -4.257 11.127 1.00 74.69 201 SER A CA 1
ATOM 1631 C C . SER A 1 201 ? -16.770 -2.903 11.771 1.00 74.69 201 SER A C 1
ATOM 1633 O O . SER A 1 201 ? -17.666 -2.086 11.967 1.00 74.69 201 SER A O 1
ATOM 1635 N N . HIS A 1 202 ? -15.513 -2.652 12.147 1.00 77.38 202 HIS A N 1
ATOM 1636 C CA . HIS A 1 202 ? -15.160 -1.457 12.909 1.00 77.38 202 HIS A CA 1
ATOM 1637 C C . HIS A 1 202 ? -15.321 -0.164 12.074 1.00 77.38 202 HIS A C 1
ATOM 1639 O O . HIS A 1 202 ? -14.858 -0.134 10.932 1.00 77.38 202 HIS A O 1
ATOM 1645 N N . PRO A 1 203 ? -15.877 0.940 12.621 1.00 75.75 203 PRO A N 1
ATOM 1646 C CA . PRO A 1 203 ? -16.068 2.198 11.880 1.00 75.75 203 PRO A CA 1
ATOM 1647 C C . PRO A 1 203 ? -14.796 2.767 11.233 1.00 75.75 203 PRO A C 1
ATOM 1649 O O . PRO A 1 203 ? -14.855 3.330 10.140 1.00 75.75 203 PRO A O 1
ATOM 1652 N N . LEU A 1 204 ? -13.627 2.555 11.854 1.00 77.75 204 LEU A N 1
ATOM 1653 C CA . LEU A 1 204 ? -12.326 2.903 11.255 1.00 77.75 204 LEU A CA 1
ATOM 1654 C C . LEU A 1 204 ? -12.112 2.288 9.879 1.00 77.75 204 LEU A C 1
ATOM 1656 O O . LEU A 1 204 ? -11.562 2.952 9.007 1.00 77.75 204 LEU A O 1
ATOM 1660 N N . ARG A 1 205 ? -12.540 1.038 9.673 1.00 84.56 205 ARG A N 1
ATOM 1661 C CA . ARG A 1 205 ? -12.395 0.375 8.379 1.00 84.56 205 ARG A CA 1
ATOM 1662 C C . ARG A 1 205 ? -13.083 1.199 7.302 1.00 84.56 205 ARG A C 1
ATOM 1664 O O . ARG A 1 205 ? -12.467 1.497 6.288 1.00 84.56 205 ARG A O 1
ATOM 1671 N N . ARG A 1 206 ? -14.336 1.596 7.540 1.00 82.75 206 ARG A N 1
ATOM 1672 C CA . ARG A 1 206 ? -15.103 2.402 6.588 1.00 82.75 206 ARG A CA 1
ATOM 1673 C C . ARG A 1 206 ? -14.378 3.710 6.271 1.00 82.75 206 ARG A C 1
ATOM 1675 O O . ARG A 1 206 ? -14.178 3.996 5.098 1.00 82.75 206 ARG A O 1
ATOM 1682 N N . LEU A 1 207 ? -13.921 4.441 7.290 1.00 81.44 207 LEU A N 1
ATOM 1683 C CA . LEU A 1 207 ? -13.189 5.702 7.104 1.00 81.44 207 LEU A CA 1
ATOM 1684 C C . LEU A 1 207 ? -11.925 5.524 6.248 1.00 81.44 207 LEU A C 1
ATOM 1686 O O . LEU A 1 207 ? -11.705 6.276 5.301 1.00 81.44 207 LEU A O 1
ATOM 1690 N N . LEU A 1 208 ? -11.111 4.508 6.547 1.00 85.88 208 LEU A N 1
ATOM 1691 C CA . LEU A 1 208 ? -9.867 4.249 5.817 1.00 85.88 208 LEU A CA 1
ATOM 1692 C C . LEU A 1 208 ? -10.126 3.787 4.378 1.00 85.88 208 LEU A C 1
ATOM 1694 O O . LEU A 1 208 ? -9.413 4.195 3.462 1.00 85.88 208 LEU A O 1
ATOM 1698 N N . VAL A 1 209 ? -11.156 2.968 4.155 1.00 88.06 209 VAL A N 1
ATOM 1699 C CA . VAL A 1 209 ? -11.539 2.521 2.809 1.00 88.06 209 VAL A CA 1
ATOM 1700 C C . VAL A 1 209 ? -12.122 3.686 1.997 1.00 88.06 209 VAL A C 1
ATOM 1702 O O . VAL A 1 209 ? -11.781 3.824 0.824 1.00 88.06 209 VAL A O 1
ATOM 1705 N N . GLU A 1 210 ? -12.942 4.559 2.592 1.00 85.25 210 GLU A N 1
ATOM 1706 C CA . GLU A 1 210 ? -13.467 5.770 1.935 1.00 85.25 210 GLU A CA 1
ATOM 1707 C C . GLU A 1 210 ? -12.335 6.743 1.563 1.00 85.25 210 GLU A C 1
ATOM 1709 O O . GLU A 1 210 ? -12.322 7.289 0.452 1.00 85.25 210 GLU A O 1
ATOM 1714 N N . GLN A 1 211 ? -11.343 6.910 2.445 1.00 86.50 211 GLN A N 1
ATOM 1715 C CA . GLN A 1 211 ? -10.143 7.701 2.172 1.00 86.50 211 GLN A CA 1
ATOM 1716 C C . GLN A 1 211 ? -9.338 7.111 1.005 1.00 86.50 211 GLN A C 1
ATOM 1718 O O . GLN A 1 211 ? -9.026 7.836 0.058 1.00 86.50 211 GLN A O 1
ATOM 1723 N N . ALA A 1 212 ? -9.052 5.804 1.031 1.00 89.19 212 ALA A N 1
ATOM 1724 C CA . ALA A 1 212 ? -8.353 5.116 -0.055 1.00 89.19 212 ALA A CA 1
ATOM 1725 C C . ALA A 1 212 ? -9.101 5.270 -1.389 1.00 89.19 212 ALA A C 1
ATOM 1727 O O . ALA A 1 212 ? -8.511 5.653 -2.398 1.00 89.19 212 ALA A O 1
ATOM 1728 N N . TYR A 1 213 ? -10.417 5.036 -1.386 1.00 88.69 213 TYR A N 1
ATOM 1729 C CA . TYR A 1 213 ? -11.267 5.145 -2.571 1.00 88.69 213 TYR A CA 1
ATOM 1730 C C . TYR A 1 213 ? -11.221 6.551 -3.182 1.00 88.69 213 TYR A C 1
ATOM 1732 O O . TYR A 1 213 ? -11.059 6.696 -4.395 1.00 88.69 213 TYR A O 1
ATOM 1740 N N . SER A 1 214 ? -11.309 7.584 -2.343 1.00 84.88 214 SER A N 1
ATOM 1741 C CA . SER A 1 214 ? -11.271 8.984 -2.780 1.00 84.88 214 SER A CA 1
ATOM 1742 C C . SER A 1 214 ? -9.918 9.357 -3.392 1.00 84.88 214 SER A C 1
ATOM 1744 O O . SER A 1 214 ? -9.870 10.017 -4.428 1.00 84.88 214 SER A O 1
ATOM 1746 N N . GLN A 1 215 ? -8.812 8.890 -2.805 1.00 87.56 215 GLN A N 1
ATOM 1747 C CA . GLN A 1 215 ? -7.474 9.135 -3.355 1.00 87.56 215 GLN A CA 1
ATOM 1748 C C . GLN A 1 215 ? -7.258 8.429 -4.693 1.00 87.56 215 GLN A C 1
ATOM 1750 O O . GLN A 1 215 ? -6.700 9.024 -5.611 1.00 87.56 215 GLN A O 1
ATOM 1755 N N . ILE A 1 216 ? -7.727 7.188 -4.835 1.00 89.50 216 ILE A N 1
ATOM 1756 C CA . ILE A 1 216 ? -7.665 6.463 -6.111 1.00 89.50 216 ILE A CA 1
ATOM 1757 C C . ILE A 1 216 ? -8.481 7.188 -7.183 1.00 89.50 216 ILE A C 1
ATOM 1759 O O . ILE A 1 216 ? -8.022 7.312 -8.318 1.00 89.50 216 ILE A O 1
ATOM 1763 N N . HIS A 1 217 ? -9.655 7.719 -6.830 1.00 85.69 217 HIS A N 1
ATOM 1764 C CA . HIS A 1 217 ? -10.454 8.527 -7.747 1.00 85.69 217 HIS A CA 1
ATOM 1765 C C . HIS A 1 217 ? -9.686 9.761 -8.239 1.00 85.69 217 HIS A C 1
ATOM 1767 O O . HIS A 1 217 ? -9.557 9.950 -9.447 1.00 85.69 217 HIS A O 1
ATOM 1773 N N . LEU A 1 218 ? -9.094 10.526 -7.318 1.00 84.06 218 LEU A N 1
ATOM 1774 C CA . LEU A 1 218 ? -8.288 11.703 -7.647 1.00 84.06 218 LEU A CA 1
ATOM 1775 C C . LEU A 1 218 ? -7.097 11.350 -8.554 1.00 84.06 218 LEU A C 1
ATOM 1777 O O . LEU A 1 218 ? -6.835 12.039 -9.535 1.00 84.06 218 LEU A O 1
ATOM 1781 N N . GLN A 1 219 ? -6.396 10.244 -8.286 1.00 85.00 219 GLN A N 1
ATOM 1782 C CA . GLN A 1 219 ? -5.295 9.790 -9.147 1.00 85.00 219 GLN A CA 1
ATOM 1783 C C . GLN A 1 219 ? -5.749 9.510 -10.579 1.00 85.00 219 GLN A C 1
ATOM 1785 O O . GLN A 1 219 ? -5.026 9.804 -11.531 1.00 85.00 219 GLN A O 1
ATOM 1790 N N . MET A 1 220 ? -6.942 8.942 -10.747 1.00 86.19 220 MET A N 1
ATOM 1791 C CA . MET A 1 220 ? -7.502 8.696 -12.072 1.00 86.19 220 MET A CA 1
ATOM 1792 C C . MET A 1 220 ? -7.849 9.997 -12.798 1.00 86.19 220 MET A C 1
ATOM 1794 O O . MET A 1 220 ? -7.613 10.081 -14.001 1.00 86.19 220 MET A O 1
ATOM 1798 N N . GLU A 1 221 ? -8.383 10.996 -12.095 1.00 85.31 221 GLU A N 1
ATOM 1799 C CA . GLU A 1 221 ? -8.665 12.325 -12.656 1.00 85.31 221 GLU A CA 1
ATOM 1800 C C . GLU A 1 221 ? -7.377 13.013 -13.120 1.00 85.31 221 GLU A C 1
ATOM 1802 O O . GLU A 1 221 ? -7.276 13.410 -14.281 1.00 85.31 221 GLU A O 1
ATOM 1807 N N . LEU A 1 222 ? -6.340 13.035 -12.278 1.00 82.00 222 LEU A N 1
ATOM 1808 C CA . LEU A 1 222 ? -5.029 13.596 -12.628 1.00 82.00 222 LEU A CA 1
ATOM 1809 C C . LEU A 1 222 ? -4.408 12.898 -13.849 1.00 82.00 222 LEU A C 1
ATOM 1811 O O . LEU A 1 222 ? -3.806 13.538 -14.716 1.00 82.00 222 LEU A O 1
ATOM 1815 N N . LEU A 1 223 ? -4.592 11.579 -13.970 1.00 79.31 223 LEU A N 1
ATOM 1816 C CA . LEU A 1 223 ? -4.167 10.831 -15.152 1.00 79.31 223 LEU A CA 1
ATOM 1817 C C . LEU A 1 223 ? -4.971 11.146 -16.409 1.00 79.31 223 LEU A C 1
ATOM 1819 O O . LEU A 1 223 ? -4.468 10.843 -17.488 1.00 79.31 223 LEU A O 1
ATOM 1823 N N . HIS A 1 224 ? -6.167 11.719 -16.321 1.00 75.62 224 HIS A N 1
ATOM 1824 C CA . HIS A 1 224 ? -6.913 12.220 -17.481 1.00 75.62 224 HIS A CA 1
ATOM 1825 C C . HIS A 1 224 ? -6.507 13.646 -17.838 1.00 75.62 224 HIS A C 1
ATOM 1827 O O . HIS A 1 224 ? -6.361 13.956 -19.020 1.00 75.62 224 HIS A O 1
ATOM 1833 N N . GLU A 1 225 ? -6.255 14.481 -16.832 1.00 68.94 225 GLU A N 1
ATOM 1834 C CA . GLU A 1 225 ? -5.903 15.894 -16.997 1.00 68.94 225 GLU A CA 1
ATOM 1835 C C . GLU A 1 225 ? -4.483 16.123 -17.522 1.00 68.94 225 GLU A C 1
ATOM 1837 O O . GLU A 1 225 ? -4.243 17.147 -18.163 1.00 68.94 225 GLU A O 1
ATOM 1842 N N . LEU A 1 226 ? -3.550 15.180 -17.311 1.00 62.34 226 LEU A N 1
ATOM 1843 C CA . LEU A 1 226 ? -2.184 15.265 -17.839 1.00 62.34 226 LEU A CA 1
ATOM 1844 C C . LEU A 1 226 ? -2.215 15.510 -19.363 1.00 62.34 226 LEU A C 1
ATOM 1846 O O . LEU A 1 226 ? -2.546 14.590 -20.129 1.00 62.34 226 LEU A O 1
ATOM 1850 N N . PRO A 1 227 ? -1.869 16.726 -19.830 1.00 52.25 227 PRO A N 1
ATOM 1851 C CA . PRO A 1 227 ? -2.133 17.121 -21.200 1.00 52.25 227 PRO A CA 1
ATOM 1852 C C . PRO A 1 227 ? -1.311 16.285 -22.182 1.00 52.25 227 PRO A C 1
ATOM 1854 O O . PRO A 1 227 ? -0.198 15.853 -21.877 1.00 52.25 227 PRO A O 1
ATOM 1857 N N . GLN A 1 228 ? -1.805 16.148 -23.417 1.00 50.53 228 GLN A N 1
ATOM 1858 C CA . GLN A 1 228 ? -1.049 15.666 -24.589 1.00 50.53 228 GLN A CA 1
ATOM 1859 C C . GLN A 1 228 ? 0.148 16.582 -24.966 1.00 50.53 228 GLN A C 1
ATOM 1861 O O . GLN A 1 228 ? 0.585 16.624 -26.116 1.00 50.53 228 GLN A O 1
ATOM 1866 N N . ASN A 1 229 ? 0.683 17.343 -24.008 1.00 41.72 229 ASN A N 1
ATOM 1867 C CA . ASN A 1 229 ? 1.718 18.357 -24.180 1.00 41.72 229 ASN A CA 1
ATOM 1868 C C . ASN A 1 229 ? 3.139 17.785 -24.249 1.00 41.72 229 ASN A C 1
ATOM 1870 O O . ASN A 1 229 ? 4.083 18.546 -24.437 1.00 41.72 229 ASN A O 1
ATOM 1874 N N . GLU A 1 230 ? 3.323 16.463 -24.229 1.00 49.19 230 GLU A N 1
ATOM 1875 C CA . GLU A 1 230 ? 4.590 15.840 -24.637 1.00 49.19 230 GLU A CA 1
ATOM 1876 C C . GLU A 1 230 ? 4.742 15.798 -26.174 1.00 49.19 230 GLU A C 1
ATOM 1878 O O . GLU A 1 230 ? 5.143 14.793 -26.760 1.00 49.19 230 GLU A O 1
ATOM 1883 N N . LYS A 1 231 ? 4.464 16.909 -26.868 1.00 44.53 231 LYS A N 1
ATOM 1884 C CA . LYS A 1 231 ? 4.869 17.104 -28.269 1.00 44.53 231 LYS A CA 1
ATOM 1885 C C . LYS A 1 231 ? 6.346 17.487 -28.323 1.00 44.53 231 LYS A C 1
ATOM 1887 O O . LYS A 1 231 ? 6.650 18.628 -28.641 1.00 44.53 231 LYS A O 1
ATOM 1892 N N . SER A 1 232 ? 7.254 16.579 -27.960 1.00 47.69 232 SER A N 1
ATOM 1893 C CA . SER A 1 232 ? 8.689 16.612 -28.321 1.00 47.69 232 SER A CA 1
ATOM 1894 C C . SER A 1 232 ? 9.435 15.457 -27.649 1.00 47.69 232 SER A C 1
ATOM 1896 O O . SER A 1 232 ? 10.152 15.666 -26.677 1.00 47.69 232 SER A O 1
ATOM 1898 N N . LYS A 1 233 ? 9.263 14.225 -28.134 1.00 50.81 233 LYS A N 1
ATOM 1899 C CA . LYS A 1 233 ? 10.196 13.101 -27.929 1.00 50.81 233 LYS A CA 1
ATOM 1900 C C . LYS A 1 233 ? 9.906 12.051 -29.001 1.00 50.81 233 LYS A C 1
ATOM 1902 O O . LYS A 1 233 ? 8.769 11.925 -29.438 1.00 50.81 233 LYS A O 1
ATOM 1907 N N . THR A 1 234 ? 10.948 11.366 -29.465 1.00 57.66 234 THR A N 1
ATOM 1908 C CA . THR A 1 234 ? 10.917 10.346 -30.529 1.00 57.66 234 THR A CA 1
ATOM 1909 C C . THR A 1 234 ? 9.723 9.386 -30.410 1.00 57.66 234 THR A C 1
ATOM 1911 O O . THR A 1 234 ? 9.334 9.023 -29.298 1.00 57.66 234 THR A O 1
ATOM 1914 N N . ALA A 1 235 ? 9.161 8.957 -31.549 1.00 59.16 235 ALA A N 1
ATOM 1915 C CA . ALA A 1 235 ? 7.931 8.154 -31.633 1.00 59.16 235 ALA A CA 1
ATOM 1916 C C . ALA A 1 235 ? 7.933 6.905 -30.721 1.00 59.16 235 ALA A C 1
ATOM 1918 O O . ALA A 1 235 ? 6.935 6.617 -30.059 1.00 59.16 235 ALA A O 1
ATOM 1919 N N . ASP A 1 236 ? 9.080 6.232 -30.588 1.00 59.34 236 ASP A N 1
ATOM 1920 C CA . ASP A 1 236 ? 9.236 5.056 -29.718 1.00 59.34 236 ASP A CA 1
ATOM 1921 C C . ASP A 1 236 ? 9.110 5.377 -28.220 1.00 59.34 236 ASP A C 1
ATOM 1923 O O . ASP A 1 236 ? 8.650 4.549 -27.429 1.00 59.34 236 ASP A O 1
ATOM 1927 N N . THR A 1 237 ? 9.503 6.584 -27.804 1.00 61.16 237 THR A N 1
ATOM 1928 C CA . THR A 1 237 ? 9.402 7.023 -26.404 1.00 61.16 237 THR A CA 1
ATOM 1929 C C . THR A 1 237 ? 7.960 7.387 -26.064 1.00 61.16 237 THR A C 1
ATOM 1931 O O . THR A 1 237 ? 7.464 6.983 -25.014 1.00 61.16 237 THR A O 1
ATOM 1934 N N . GLN A 1 238 ? 7.260 8.077 -26.971 1.00 61.75 238 GLN A N 1
ATOM 1935 C CA . GLN A 1 238 ? 5.841 8.408 -26.799 1.00 61.75 238 GLN A CA 1
ATOM 1936 C C . GLN A 1 238 ? 4.970 7.148 -26.706 1.00 61.75 238 GLN A C 1
ATOM 1938 O O . GLN A 1 238 ? 4.110 7.070 -25.830 1.00 61.75 238 GLN A O 1
ATOM 1943 N N . SER A 1 239 ? 5.236 6.130 -27.534 1.00 62.91 239 SER A N 1
ATOM 1944 C CA . SER A 1 239 ? 4.502 4.856 -27.492 1.00 62.91 239 SER A CA 1
ATOM 1945 C C . SER A 1 239 ? 4.680 4.116 -26.157 1.00 62.91 239 SER A C 1
ATOM 1947 O O . SER A 1 239 ? 3.695 3.672 -25.565 1.00 62.91 239 SER A O 1
ATOM 1949 N N . LYS A 1 240 ? 5.908 4.045 -25.621 1.00 73.56 240 LYS A N 1
ATOM 1950 C CA . LYS A 1 240 ? 6.171 3.404 -24.318 1.00 73.56 240 LYS A CA 1
ATOM 1951 C C . LYS A 1 240 ? 5.547 4.168 -23.151 1.00 73.56 240 LYS A C 1
ATOM 1953 O O . LYS A 1 240 ? 5.050 3.541 -22.217 1.00 73.56 240 LYS A O 1
ATOM 1958 N N . THR A 1 241 ? 5.568 5.500 -23.184 1.00 74.94 241 THR A N 1
ATOM 1959 C CA . THR A 1 241 ? 4.930 6.332 -22.152 1.00 74.94 241 THR A CA 1
ATOM 1960 C C . THR A 1 241 ? 3.409 6.189 -22.187 1.00 74.94 241 THR A C 1
ATOM 1962 O O . THR A 1 241 ? 2.793 6.027 -21.135 1.00 74.94 241 THR A O 1
ATOM 1965 N N . ALA A 1 242 ? 2.808 6.163 -23.379 1.00 77.75 242 ALA A N 1
ATOM 1966 C CA . ALA A 1 242 ? 1.373 5.954 -23.549 1.00 77.75 242 ALA A CA 1
ATOM 1967 C C . ALA A 1 242 ? 0.928 4.576 -23.034 1.00 77.75 242 ALA A C 1
ATOM 1969 O O . ALA A 1 242 ? -0.013 4.502 -22.249 1.00 77.75 242 ALA A O 1
ATOM 1970 N N . ALA A 1 243 ? 1.650 3.506 -23.388 1.00 81.00 243 ALA A N 1
ATOM 1971 C CA . ALA A 1 243 ? 1.354 2.156 -22.906 1.00 81.00 243 ALA A CA 1
ATOM 1972 C C . ALA A 1 243 ? 1.439 2.054 -21.372 1.00 81.00 243 ALA A C 1
ATOM 1974 O O . ALA A 1 243 ? 0.557 1.486 -20.736 1.00 81.00 243 ALA 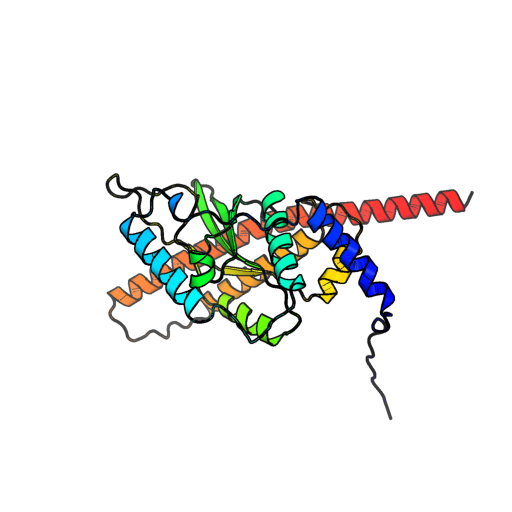A O 1
ATOM 1975 N N . LYS A 1 244 ? 2.457 2.669 -20.754 1.00 82.00 244 LYS A N 1
ATOM 1976 C CA . LYS A 1 244 ? 2.588 2.712 -19.287 1.00 82.00 244 LYS A CA 1
ATOM 1977 C C . LYS A 1 244 ? 1.464 3.500 -18.611 1.00 82.00 244 LYS A C 1
ATOM 1979 O O . LYS A 1 244 ? 1.001 3.097 -17.548 1.00 82.00 244 LYS A O 1
ATOM 1984 N N . ARG A 1 245 ? 1.039 4.624 -19.200 1.00 81.81 245 ARG A N 1
ATOM 1985 C CA . ARG A 1 245 ? -0.080 5.433 -18.687 1.00 81.81 245 ARG A CA 1
ATOM 1986 C C . ARG A 1 245 ? -1.394 4.662 -18.771 1.00 81.81 245 ARG A C 1
ATOM 1988 O O . ARG A 1 245 ? -2.147 4.675 -17.804 1.00 81.81 245 ARG A O 1
ATOM 1995 N N . GLN A 1 246 ? -1.625 3.972 -19.886 1.00 84.31 246 GLN A N 1
ATOM 1996 C CA . GLN A 1 246 ? -2.799 3.128 -20.079 1.00 84.31 246 GLN A CA 1
ATOM 1997 C C . GLN A 1 246 ? -2.841 1.986 -19.058 1.00 84.31 246 GLN A C 1
ATOM 1999 O O . GLN A 1 246 ? -3.846 1.838 -18.372 1.00 84.31 246 GLN A O 1
ATOM 2004 N N . GLN A 1 247 ? -1.728 1.266 -18.873 1.00 84.38 247 GLN A N 1
ATOM 2005 C CA . GLN A 1 247 ? -1.640 0.211 -17.859 1.00 84.38 247 GLN A CA 1
ATOM 2006 C C . GLN A 1 247 ? -1.945 0.748 -16.455 1.00 84.38 247 GLN A C 1
ATOM 2008 O O . GLN A 1 247 ? -2.784 0.197 -15.754 1.00 84.38 247 GLN A O 1
ATOM 2013 N N . ARG A 1 248 ? -1.330 1.874 -16.058 1.00 86.00 248 ARG A N 1
ATOM 2014 C CA . ARG A 1 248 ? -1.595 2.492 -14.745 1.00 86.00 248 ARG A CA 1
ATOM 2015 C C . ARG A 1 248 ? -3.076 2.843 -14.571 1.00 86.00 248 ARG A C 1
ATOM 2017 O O . ARG A 1 248 ? -3.613 2.707 -13.475 1.00 86.00 248 ARG A O 1
ATOM 2024 N N . TYR A 1 249 ? -3.726 3.331 -15.625 1.00 88.25 249 TYR A N 1
ATOM 2025 C CA . TYR A 1 249 ? -5.146 3.662 -15.586 1.00 88.25 249 TYR A CA 1
ATOM 2026 C C . TYR A 1 249 ? -6.024 2.420 -15.379 1.00 88.25 249 TYR A C 1
ATOM 2028 O O . TYR A 1 249 ? -6.954 2.457 -14.573 1.00 88.25 249 TYR A O 1
ATOM 2036 N N . GLU A 1 250 ? -5.709 1.321 -16.062 1.00 88.56 250 GLU A N 1
ATOM 2037 C CA . GLU A 1 250 ? -6.386 0.030 -15.896 1.00 88.56 250 GLU A CA 1
ATOM 2038 C C . GLU A 1 250 ? -6.198 -0.527 -14.480 1.00 88.56 250 GLU A C 1
ATOM 2040 O O . GLU A 1 250 ? -7.178 -0.918 -13.842 1.00 88.56 250 GLU A O 1
ATOM 2045 N N . ASP A 1 251 ? -4.979 -0.454 -13.939 1.00 87.44 251 ASP A N 1
ATOM 2046 C CA . ASP A 1 251 ? -4.684 -0.874 -12.566 1.00 87.44 251 ASP A CA 1
ATOM 2047 C C . ASP A 1 251 ? -5.514 -0.065 -11.548 1.00 87.44 251 ASP A C 1
ATOM 2049 O O . ASP A 1 251 ? -6.145 -0.630 -10.653 1.00 87.44 251 ASP A O 1
ATOM 2053 N N . LEU A 1 252 ? -5.584 1.264 -11.705 1.00 90.06 252 LEU A N 1
ATOM 2054 C CA . LEU A 1 252 ? -6.382 2.137 -10.834 1.00 90.06 252 LEU A CA 1
ATOM 2055 C C . LEU A 1 252 ? -7.886 1.860 -10.936 1.00 90.06 252 LEU A C 1
ATOM 2057 O O . LEU A 1 252 ? -8.583 1.882 -9.920 1.00 90.06 252 LEU A O 1
ATOM 2061 N N . GLN A 1 253 ? -8.396 1.570 -12.134 1.00 91.12 253 GLN A N 1
ATOM 2062 C CA . GLN A 1 253 ? -9.789 1.157 -12.330 1.00 91.12 253 GLN A CA 1
ATOM 2063 C C . GLN A 1 253 ? -10.098 -0.144 -11.588 1.00 91.12 253 GLN A C 1
ATOM 2065 O O . GLN A 1 253 ? -11.133 -0.248 -10.919 1.00 91.12 253 GLN A O 1
ATOM 2070 N N . ALA A 1 254 ? -9.193 -1.118 -11.676 1.00 90.00 254 ALA A N 1
ATOM 2071 C CA . ALA A 1 254 ? -9.327 -2.394 -10.995 1.00 90.00 254 ALA A CA 1
ATOM 2072 C C . ALA A 1 254 ? -9.323 -2.211 -9.469 1.00 90.00 254 ALA A C 1
ATOM 2074 O O . ALA A 1 254 ? -10.235 -2.690 -8.792 1.00 90.00 254 ALA A O 1
ATOM 2075 N N . ILE A 1 255 ? -8.380 -1.430 -8.931 1.00 91.38 255 ILE A N 1
ATOM 2076 C CA . ILE A 1 255 ? -8.318 -1.091 -7.498 1.00 91.38 255 ILE A CA 1
ATOM 2077 C C . ILE A 1 255 ? -9.602 -0.387 -7.053 1.00 91.38 255 ILE A C 1
ATOM 2079 O O . ILE A 1 255 ? -10.209 -0.783 -6.058 1.00 91.38 255 ILE A O 1
ATOM 2083 N N . ARG A 1 256 ? -10.068 0.621 -7.802 1.00 93.44 256 ARG A N 1
ATOM 2084 C CA . ARG A 1 256 ? -11.312 1.344 -7.496 1.00 93.44 256 ARG A CA 1
ATOM 2085 C C . ARG A 1 256 ? -12.507 0.396 -7.411 1.00 93.44 256 ARG A C 1
ATOM 2087 O O . ARG A 1 256 ? -13.326 0.529 -6.504 1.00 93.44 256 ARG A O 1
ATOM 2094 N N . SER A 1 257 ? -12.596 -0.564 -8.331 1.00 92.56 257 SER A N 1
ATOM 2095 C CA . SER A 1 257 ? -13.639 -1.594 -8.329 1.00 92.56 257 SER A CA 1
ATOM 2096 C C . SER A 1 257 ? -13.579 -2.465 -7.069 1.00 92.56 257 SER A C 1
ATOM 2098 O O . SER A 1 257 ? -14.607 -2.667 -6.419 1.00 92.56 257 SER A O 1
ATOM 2100 N N . GLN A 1 258 ? -12.387 -2.921 -6.662 1.00 92.56 258 GLN A N 1
ATOM 2101 C CA . GLN A 1 258 ? -12.224 -3.703 -5.427 1.00 92.56 258 GLN A CA 1
ATOM 2102 C C . GLN A 1 258 ? -12.600 -2.888 -4.184 1.00 92.56 258 GLN A C 1
ATOM 2104 O O . GLN A 1 258 ? -13.394 -3.349 -3.365 1.00 92.56 258 GLN A O 1
ATOM 2109 N N . LEU A 1 259 ? -12.130 -1.642 -4.079 1.00 90.88 259 LEU A N 1
ATOM 2110 C CA . LEU A 1 259 ? -12.491 -0.750 -2.975 1.00 90.88 259 LEU A CA 1
ATOM 2111 C C . LEU A 1 259 ? -13.998 -0.476 -2.928 1.00 90.88 259 LEU A C 1
ATOM 2113 O O . LEU A 1 259 ? -14.576 -0.454 -1.846 1.00 90.88 259 LEU A O 1
ATOM 2117 N N . GLN A 1 260 ? -14.670 -0.340 -4.074 1.00 92.69 260 GLN A N 1
ATOM 2118 C CA . GLN A 1 260 ? -16.125 -0.179 -4.111 1.00 92.69 260 GLN A CA 1
ATOM 2119 C C . GLN A 1 260 ? -16.862 -1.409 -3.562 1.00 92.69 260 GLN A C 1
ATOM 2121 O O . GLN A 1 260 ? -17.864 -1.253 -2.861 1.00 92.69 260 GLN A O 1
ATOM 2126 N N . LYS A 1 261 ? -16.385 -2.626 -3.857 1.00 91.25 261 LYS A N 1
ATOM 2127 C CA . LYS A 1 261 ? -16.948 -3.858 -3.278 1.00 91.25 261 LYS A CA 1
ATOM 2128 C C . LYS A 1 261 ? -16.794 -3.852 -1.757 1.00 91.25 261 LYS A C 1
ATOM 2130 O O . LYS A 1 261 ? -17.769 -4.091 -1.052 1.00 91.25 261 LYS A O 1
ATOM 2135 N N . VAL A 1 262 ? -15.606 -3.504 -1.261 1.00 87.75 262 VAL A N 1
ATOM 2136 C CA . VAL A 1 262 ? -15.327 -3.390 0.179 1.00 87.75 262 VAL A CA 1
ATOM 2137 C C . VAL A 1 262 ? -16.225 -2.339 0.833 1.00 87.75 262 VAL A C 1
ATOM 2139 O O . VAL A 1 262 ? -16.819 -2.616 1.870 1.00 87.75 262 VAL A O 1
ATOM 2142 N N . LEU A 1 263 ? -16.388 -1.166 0.213 1.00 87.12 263 LEU A N 1
ATOM 2143 C CA . LEU A 1 263 ? -17.253 -0.102 0.727 1.00 87.12 263 LEU A CA 1
ATOM 2144 C C . LEU A 1 263 ? -18.693 -0.569 0.910 1.00 87.12 263 LEU A C 1
ATOM 2146 O O . LEU A 1 263 ? -19.252 -0.351 1.981 1.00 87.12 263 LEU A O 1
ATOM 2150 N N . ARG A 1 264 ? -19.273 -1.246 -0.088 1.00 86.81 264 ARG A N 1
ATOM 2151 C CA . ARG A 1 264 ? -20.638 -1.789 0.014 1.00 86.81 264 ARG A CA 1
ATOM 2152 C C . ARG A 1 264 ? -20.765 -2.744 1.199 1.00 86.81 264 ARG A C 1
ATOM 2154 O O . ARG A 1 264 ? -21.635 -2.547 2.038 1.00 86.81 264 ARG A O 1
ATOM 2161 N N . LEU A 1 265 ? -19.817 -3.676 1.335 1.00 83.31 265 LEU A N 1
ATOM 2162 C CA . LEU A 1 265 ? -19.775 -4.603 2.470 1.00 83.31 265 LEU A CA 1
ATOM 2163 C C . LEU A 1 265 ? -19.705 -3.864 3.815 1.00 83.31 265 LEU A C 1
ATOM 2165 O O . LEU A 1 265 ? -20.335 -4.282 4.778 1.00 83.31 265 LEU A O 1
ATOM 2169 N N . THR A 1 266 ? -18.968 -2.752 3.899 1.00 78.44 266 THR A N 1
ATOM 2170 C CA . THR A 1 266 ? -18.888 -1.954 5.137 1.00 78.44 266 THR A CA 1
ATOM 2171 C C . THR A 1 266 ? -20.109 -1.065 5.392 1.00 78.44 266 THR A C 1
ATOM 2173 O O . THR A 1 266 ? -20.410 -0.769 6.548 1.00 78.44 266 THR A O 1
ATOM 2176 N N . GLN A 1 267 ? -20.814 -0.626 4.346 1.00 76.75 267 GLN A N 1
ATOM 2177 C CA . GLN A 1 267 ? -22.013 0.211 4.457 1.00 76.75 267 GLN A CA 1
ATOM 2178 C C . GLN A 1 267 ? -23.204 -0.584 4.988 1.00 76.75 267 GLN A C 1
ATOM 2180 O O . GLN A 1 267 ? -23.904 -0.091 5.873 1.00 76.75 267 GLN A O 1
ATOM 2185 N N . ASP A 1 268 ? -23.374 -1.820 4.519 1.00 68.88 268 ASP A N 1
ATOM 2186 C CA . ASP A 1 268 ? -24.432 -2.719 4.992 1.00 68.88 268 ASP A CA 1
ATOM 2187 C C . ASP A 1 268 ? -24.297 -2.976 6.506 1.00 68.88 268 ASP A C 1
ATOM 2189 O O . ASP A 1 268 ? -25.273 -2.923 7.253 1.00 68.88 268 ASP A O 1
ATOM 2193 N N . ILE A 1 269 ? -23.059 -3.106 6.990 1.00 60.59 269 ILE A N 1
ATOM 2194 C CA . ILE A 1 269 ? -22.733 -3.299 8.410 1.00 60.59 269 ILE A CA 1
ATOM 2195 C C . ILE A 1 269 ? -23.017 -2.041 9.250 1.00 60.59 269 ILE A C 1
ATOM 2197 O O . ILE A 1 269 ? -23.542 -2.133 10.363 1.00 60.59 269 ILE A O 1
ATOM 2201 N N . ALA A 1 270 ? -22.668 -0.854 8.740 1.00 59.28 270 ALA A N 1
ATOM 2202 C CA . ALA A 1 270 ? -22.914 0.402 9.449 1.00 59.28 270 ALA A CA 1
ATOM 2203 C C . ALA A 1 270 ? -24.421 0.641 9.641 1.00 59.28 270 ALA A C 1
ATOM 2205 O O . ALA A 1 270 ? -24.851 0.990 10.742 1.00 59.28 270 ALA A O 1
ATOM 2206 N N . LEU A 1 271 ? -25.222 0.358 8.610 1.00 59.12 271 LEU A N 1
ATOM 2207 C CA . LEU A 1 271 ? -26.678 0.439 8.686 1.00 59.12 271 LEU A CA 1
ATOM 2208 C C . LEU A 1 271 ? -27.235 -0.557 9.711 1.00 59.12 271 LEU A C 1
ATOM 2210 O O . LEU A 1 271 ? -28.011 -0.156 10.575 1.00 59.12 271 LEU A O 1
ATOM 2214 N N . GLU A 1 272 ? -26.805 -1.824 9.703 1.00 56.53 272 GLU A N 1
ATOM 2215 C CA . GLU A 1 272 ? -27.238 -2.812 10.708 1.00 56.53 272 GLU A CA 1
ATOM 2216 C C . GLU A 1 272 ? -26.960 -2.369 12.155 1.00 56.53 272 GLU A C 1
ATOM 2218 O O . GLU A 1 272 ? -27.768 -2.626 13.053 1.00 56.53 272 GLU A O 1
ATOM 2223 N N . SER A 1 273 ? -25.842 -1.675 12.392 1.00 54.34 273 SER A N 1
ATOM 2224 C CA . SER A 1 273 ? -25.498 -1.151 13.718 1.00 54.34 273 SER A CA 1
ATOM 2225 C C . SER A 1 273 ? -26.388 0.022 14.154 1.00 54.34 273 SER A C 1
ATOM 2227 O O . SER A 1 273 ? -26.781 0.089 15.319 1.00 54.34 273 SER A O 1
ATOM 2229 N N . GLU A 1 274 ? -26.787 0.898 13.227 1.00 56.97 274 GLU A N 1
ATOM 2230 C CA . GLU A 1 274 ? -27.759 1.966 13.494 1.00 56.97 274 GLU A CA 1
ATOM 2231 C C . GLU A 1 274 ? -29.152 1.391 13.788 1.00 56.97 274 GLU A C 1
ATOM 2233 O O . GLU A 1 274 ? -29.792 1.802 14.758 1.00 56.97 274 GLU A O 1
ATOM 2238 N N . TRP A 1 275 ? -29.596 0.375 13.036 1.00 45.94 275 TRP A N 1
ATOM 2239 C CA . TRP A 1 275 ? -30.883 -0.293 13.271 1.00 45.94 275 TRP A CA 1
ATOM 2240 C C . TRP A 1 275 ? -30.944 -1.013 14.627 1.00 45.94 275 TRP A C 1
ATOM 2242 O O . TRP A 1 275 ? -31.973 -0.937 15.304 1.00 45.94 275 TRP A O 1
ATOM 2252 N N . LYS A 1 276 ? -29.856 -1.662 15.069 1.00 51.06 276 LYS A N 1
ATOM 2253 C CA . LYS A 1 276 ? -29.777 -2.280 16.409 1.00 51.06 276 LYS A CA 1
ATOM 2254 C C . LYS A 1 276 ? -29.857 -1.242 17.526 1.00 51.06 276 LYS A C 1
ATOM 2256 O O . LYS A 1 276 ? -30.652 -1.412 18.447 1.00 51.06 276 LYS A O 1
ATOM 2261 N N . ASN A 1 277 ? -29.131 -0.132 17.401 1.00 51.22 277 ASN A N 1
ATOM 2262 C CA . ASN A 1 277 ? -29.169 0.947 18.390 1.00 51.22 277 ASN A CA 1
ATOM 2263 C C . ASN A 1 277 ? -30.564 1.586 18.489 1.00 51.22 277 ASN A C 1
ATOM 2265 O O . ASN A 1 277 ? -31.047 1.857 19.589 1.00 51.22 277 ASN A O 1
ATOM 2269 N N . VAL A 1 278 ? -31.253 1.785 17.359 1.00 50.88 278 VAL A N 1
ATOM 2270 C CA . VAL A 1 278 ? -32.638 2.286 17.342 1.00 50.88 278 VAL A CA 1
ATOM 2271 C C . VAL A 1 278 ? -33.595 1.282 17.994 1.00 50.88 278 VAL A C 1
ATOM 2273 O O . VAL A 1 278 ? -34.443 1.679 18.797 1.00 50.88 278 VAL A O 1
ATOM 2276 N N . ALA A 1 279 ? -33.449 -0.016 17.718 1.00 44.31 279 ALA A N 1
ATOM 2277 C CA . ALA A 1 279 ? -34.281 -1.059 18.316 1.00 44.31 279 ALA A CA 1
ATOM 2278 C C . ALA A 1 279 ? -34.091 -1.165 19.843 1.00 44.31 279 ALA A C 1
ATOM 2280 O O . ALA A 1 279 ? -35.076 -1.208 20.581 1.00 44.31 279 ALA A O 1
ATOM 2281 N N . GLU A 1 280 ? -32.854 -1.130 20.336 1.00 49.56 280 GLU A N 1
ATOM 2282 C CA . GLU A 1 280 ? -32.537 -1.197 21.772 1.00 49.56 280 GLU A CA 1
ATOM 2283 C C . GLU A 1 280 ? -32.987 0.063 22.529 1.00 49.56 280 GLU A C 1
ATOM 2285 O O . GLU A 1 280 ? -33.557 -0.028 23.622 1.00 49.56 280 GLU A O 1
ATOM 2290 N N . SER A 1 281 ? -32.849 1.239 21.911 1.00 51.59 281 SER A N 1
ATOM 2291 C CA . SER A 1 281 ? -33.382 2.502 22.445 1.00 51.59 281 SER A CA 1
ATOM 2292 C C . SER A 1 281 ? -34.909 2.462 22.578 1.00 51.59 281 SER A C 1
ATOM 2294 O O . SER A 1 281 ? -35.473 2.917 23.574 1.00 51.59 281 SER A O 1
ATOM 2296 N N . SER A 1 282 ? -35.582 1.857 21.595 1.00 49.28 282 SER A N 1
ATOM 2297 C CA . SER A 1 282 ? -37.042 1.710 21.561 1.00 49.28 282 SER A CA 1
ATOM 2298 C C . SER A 1 282 ? -37.561 0.713 22.605 1.00 49.28 282 SER A C 1
ATOM 2300 O O . SER A 1 282 ? -38.648 0.895 23.158 1.00 49.28 282 SER A O 1
ATOM 2302 N N . ILE A 1 283 ? -36.790 -0.339 22.898 1.00 51.00 283 ILE A N 1
ATOM 2303 C CA . ILE A 1 283 ? -37.110 -1.329 23.939 1.00 51.00 283 ILE A CA 1
ATOM 2304 C C . ILE A 1 283 ? -36.938 -0.712 25.330 1.00 51.00 283 ILE A C 1
ATOM 2306 O O . ILE A 1 283 ? -37.828 -0.850 26.166 1.00 51.00 283 ILE A O 1
ATOM 2310 N N . THR A 1 284 ? -35.855 0.035 25.551 1.00 50.31 284 THR A N 1
ATOM 2311 C CA . THR A 1 284 ? -35.543 0.662 26.848 1.00 50.31 284 THR A CA 1
ATOM 2312 C C . THR A 1 284 ? -36.546 1.761 27.222 1.00 50.31 284 THR A C 1
ATOM 2314 O O . THR A 1 284 ? -36.911 1.907 28.386 1.00 50.31 284 THR A O 1
ATOM 2317 N N . GLN A 1 285 ? -37.073 2.501 26.240 1.00 48.00 285 GLN A N 1
ATOM 2318 C CA . GLN A 1 285 ? -38.158 3.461 26.482 1.00 48.00 285 GLN A CA 1
ATOM 2319 C C . GLN A 1 285 ? -39.494 2.784 26.822 1.00 48.00 285 GLN A C 1
ATOM 2321 O O . GLN A 1 285 ? -40.277 3.337 27.593 1.00 48.00 285 GLN A O 1
ATOM 2326 N N . ARG A 1 286 ? -39.763 1.578 26.304 1.00 47.22 286 ARG A N 1
ATOM 2327 C CA . ARG A 1 286 ? -40.988 0.830 26.633 1.00 47.22 286 ARG A CA 1
ATOM 2328 C C . ARG A 1 286 ? -40.964 0.232 28.037 1.00 47.22 286 ARG A C 1
ATOM 2330 O O . ARG A 1 286 ? -41.993 0.273 28.697 1.00 47.22 286 ARG A O 1
ATOM 2337 N N . THR A 1 287 ? -39.824 -0.268 28.511 1.00 50.97 287 THR A N 1
ATOM 2338 C CA . THR A 1 287 ? -39.690 -0.830 29.869 1.00 50.97 287 THR A CA 1
ATOM 2339 C C . THR A 1 287 ? -39.673 0.218 30.978 1.00 50.97 287 THR A C 1
ATOM 2341 O O . THR A 1 287 ? -39.997 -0.111 32.111 1.00 50.97 287 THR A O 1
ATOM 2344 N N . LEU A 1 288 ? -39.337 1.474 30.675 1.00 49.78 288 LEU A N 1
ATOM 2345 C CA . LEU A 1 288 ? -39.415 2.591 31.630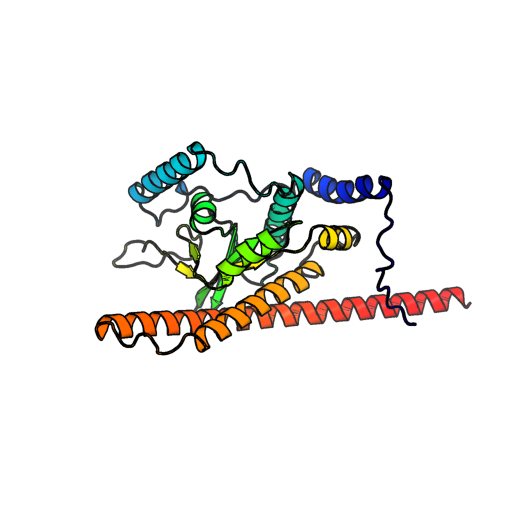 1.00 49.78 288 LEU A CA 1
ATOM 2346 C C . LEU A 1 288 ? -40.801 3.262 31.678 1.00 49.78 288 LEU A C 1
ATOM 2348 O O . LEU A 1 288 ? -41.015 4.163 32.486 1.00 49.78 288 LEU A O 1
ATOM 2352 N N . SER A 1 289 ? -41.728 2.842 30.812 1.00 49.12 289 SER A N 1
ATOM 2353 C CA . SER A 1 289 ? -43.084 3.404 30.691 1.00 49.12 289 SER A CA 1
ATOM 2354 C C . SER A 1 289 ? -44.182 2.488 31.257 1.00 49.12 289 SER A C 1
ATOM 2356 O O . SER A 1 289 ? -45.366 2.785 31.091 1.00 49.12 289 SER A O 1
ATOM 2358 N N . THR A 1 290 ? -43.802 1.379 31.893 1.00 46.38 290 THR A N 1
ATOM 2359 C CA . THR A 1 290 ? -44.678 0.395 32.558 1.00 46.38 290 THR A CA 1
ATOM 2360 C C . THR A 1 290 ? -44.273 0.241 34.007 1.00 46.38 290 THR A C 1
ATOM 2362 O O . THR A 1 290 ? -45.179 0.242 34.866 1.00 46.38 290 THR A O 1
#

Sequence (290 aa):
MSESRFLNPFLTHSAETSKSIWHYFDQYKTSGEGKAVERPNIESFTHVSETSKLRDSVLLQKKMSRGGLSQQFTDGPDAFAFENFLTTVAMKHQWFGGEMSPTTDYDDWISGADAYVEWLDDDQKPIRMAIDFTSTKHFRVFMKKSEKIEANCQIKYLRSRIEYEHDKPKELRASMPIVVLGAEEDTFKLVAKEDKPITESHPLRRLLVEQAYSQIHLQMELLHELPQNEKSKTADTQSKTAAKRQQRYEDLQAIRSQLQKVLRLTQDIALESEWKNVAESSITQRTLST

Mean predicted aligned error: 12.57 Å

Nearest PDB structures (foldseek):
  6jfl-assembly2_B  TM=8.423E-01  e=1.440E+00  Homo sapiens
  6jfl-assembly1_A  TM=6.516E-01  e=1.139E+00  Homo sapiens
  6jfm-assembly2_B  TM=6.287E-01  e=1.281E+00  Homo sapiens
  6xf1-assembly2_C  TM=1.542E-01  e=2.916E+00  Homo sapiens

Solvent-accessible surface area (backbone atoms only — not comparable to full-atom values): 16907 Å² total; per-residue (Å²): 133,84,89,85,83,86,72,74,92,80,83,83,79,62,82,71,65,57,61,62,60,49,51,54,58,49,48,33,52,70,71,57,66,44,50,68,66,82,53,53,60,76,84,77,46,81,50,53,54,67,71,56,51,53,51,52,52,54,50,46,51,57,50,48,74,72,59,60,78,76,78,90,75,79,54,54,79,63,31,59,54,46,33,32,35,52,52,38,50,41,40,76,44,33,57,71,78,27,60,50,46,64,30,29,73,59,35,23,73,75,46,60,26,58,26,35,37,36,40,68,48,98,85,69,46,78,45,60,38,31,33,23,63,45,47,45,90,45,70,68,58,54,54,62,55,53,59,46,47,82,41,73,30,56,47,58,79,71,89,64,88,77,51,68,54,95,94,33,57,43,73,54,66,49,72,27,53,38,40,77,46,66,57,45,60,69,61,48,60,56,56,70,65,52,94,60,79,88,50,74,80,28,71,65,46,50,55,50,49,53,50,45,43,52,52,50,51,51,42,53,51,54,67,65,65,61,66,90,73,77,81,82,63,60,71,73,57,51,52,55,52,49,54,51,52,51,52,53,50,52,53,48,51,53,50,46,52,48,42,51,55,41,48,52,61,45,48,59,49,54,50,53,53,52,53,49,52,52,51,52,53,56,50,55,56,53,69,75,72,112

Foldseek 3Di:
DDDDDPDPPPPDDDPVLVVVLVVLLVVCVVVVLLPFDPADQLVPFPQDDPVRSVVLVVVLVVCVVVPPDDDDFCPDPVFVSVLRNCLSLCQVQVLLVFHKDAAHSSLCVVFVFGIKGWDADPVRDTQIETEHEGEHQDVVVVVVVLVLLLDWRWGQRDPDDFDDDPNGGDRDRDTHGYAYFYDYVVVVSVLSVPPDDRHSQRPSSLVRLVRRLVSLVVNLVVLVVPDPPPPDDDPVVVVVVVVVSVVRNVSSVVSNVSSVVSNVVNVVSVVVVVVVVVVVVVVVVVVVVD

pLDDT: mean 71.01, std 18.17, range [26.8, 93.44]

Secondary structure (DSSP, 8-state):
--------TT----TTHHHHHHHHHHHHHHHSTTSPP-PPPGGG-TTS-HHHHHHHHHHHHHHHHTTTT-SS----HHHHHHHHHHHHHHHHTTTTSSEEEEPPHHHHHHH--SEEEEEE-TTSPEEEEEEEEEE-S-HHHHHHHHGGGGSEEEE----S---EETTEE----EEEEEEEEEE-HHHHHHHTTS----STT-HHHHHHHHHHHHHHHHHHHHHHHS-S---SS-HHHHHHHHHHHHHHHHHHHHHHHHHHHHHHHHHHHHHHHHHHHHHHHHHHHHHT--

Radius of gyration: 22.68 Å; Cα contacts (8 Å, |Δi|>4): 308; chains: 1; bounding box: 69×66×65 Å